Protein AF-0000000087339599 (afdb_homodimer)

Structure (mmCIF, N/CA/C/O backbone):
data_AF-0000000087339599-model_v1
#
loop_
_entity.id
_entity.type
_entity.pdbx_description
1 polymer 'Pectinesterase inhibitor domain-containing protein'
#
loop_
_atom_site.group_PDB
_atom_site.id
_atom_site.type_symbol
_atom_site.label_atom_id
_atom_site.label_alt_id
_atom_site.label_comp_id
_atom_site.label_asym_id
_atom_site.label_entity_id
_atom_site.label_seq_id
_atom_site.pdbx_PDB_ins_code
_atom_site.Cartn_x
_atom_site.Cartn_y
_atom_site.Cartn_z
_atom_site.occupancy
_atom_site.B_iso_or_equiv
_atom_site.auth_seq_id
_atom_site.auth_comp_id
_atom_site.auth_asym_id
_atom_site.auth_atom_id
_atom_site.pdbx_PDB_model_num
ATOM 1 N N . MET A 1 1 ? 5.281 32.688 -39.656 1 22.48 1 MET A N 1
ATOM 2 C CA . MET A 1 1 ? 5.395 31.234 -39.781 1 22.48 1 MET A CA 1
ATOM 3 C C . MET A 1 1 ? 4.977 30.547 -38.5 1 22.48 1 MET A C 1
ATOM 5 O O . MET A 1 1 ? 5.609 30.734 -37.438 1 22.48 1 MET A O 1
ATOM 9 N N . ALA A 1 2 ? 3.613 30.359 -38.281 1 30.19 2 ALA A N 1
ATOM 10 C CA . ALA A 1 2 ? 2.684 30.188 -37.156 1 30.19 2 ALA A CA 1
ATOM 11 C C . ALA A 1 2 ? 2.793 28.781 -36.562 1 30.19 2 ALA A C 1
ATOM 13 O O . ALA A 1 2 ? 2.473 27.797 -37.25 1 30.19 2 ALA A O 1
ATOM 14 N N . GLY A 1 3 ? 3.918 28.516 -35.969 1 28.67 3 GLY A N 1
ATOM 15 C CA . GLY A 1 3 ? 4.289 27.172 -35.562 1 28.67 3 GLY A CA 1
ATOM 16 C C . GLY A 1 3 ? 3.281 26.531 -34.625 1 28.67 3 GLY A C 1
ATOM 17 O O . GLY A 1 3 ? 2.822 27.156 -33.688 1 28.67 3 GLY A O 1
ATOM 18 N N . THR A 1 4 ? 2.512 25.516 -35.125 1 30.69 4 THR A N 1
ATOM 19 C CA . THR A 1 4 ? 1.409 24.703 -34.625 1 30.69 4 THR A CA 1
ATOM 20 C C . THR A 1 4 ? 1.839 23.891 -33.375 1 30.69 4 THR A C 1
ATOM 22 O O . THR A 1 4 ? 2.785 23.109 -33.469 1 30.69 4 THR A O 1
ATOM 25 N N . ALA A 1 5 ? 1.984 24.594 -32.281 1 33.81 5 ALA A N 1
ATOM 26 C CA . ALA A 1 5 ? 2.359 23.969 -31 1 33.81 5 ALA A CA 1
ATOM 27 C C . ALA A 1 5 ? 1.468 22.766 -30.703 1 33.81 5 ALA A C 1
ATOM 29 O O . ALA A 1 5 ? 0.246 22.906 -30.609 1 33.81 5 ALA A O 1
ATOM 30 N N . THR A 1 6 ? 1.828 21.547 -31.266 1 32.09 6 THR A N 1
ATOM 31 C CA . THR A 1 6 ? 1.136 20.266 -31.094 1 32.09 6 THR A CA 1
ATOM 32 C C . THR A 1 6 ? 1.049 19.875 -29.625 1 32.09 6 THR A C 1
ATOM 34 O O . THR A 1 6 ? 2.066 19.812 -28.938 1 32.09 6 THR A O 1
ATOM 37 N N . THR A 1 7 ? 0.098 20.406 -28.938 1 29.91 7 THR A N 1
ATOM 38 C CA . THR A 1 7 ? -0.233 20.109 -27.547 1 29.91 7 THR A CA 1
ATOM 39 C C . THR A 1 7 ? -0.398 18.594 -27.344 1 29.91 7 THR A C 1
ATOM 41 O O . THR A 1 7 ? -1.228 17.969 -28 1 29.91 7 THR A O 1
ATOM 44 N N . SER A 1 8 ? 0.741 17.891 -27.141 1 27.89 8 SER A N 1
ATOM 45 C CA . SER A 1 8 ? 0.732 16.453 -26.938 1 27.89 8 SER A CA 1
ATOM 46 C C . SER A 1 8 ? -0.067 16.078 -25.688 1 27.89 8 SER A C 1
ATOM 48 O O . SER A 1 8 ? 0.221 16.562 -24.594 1 27.89 8 SER A O 1
ATOM 50 N N . THR A 1 9 ? -1.353 15.844 -25.844 1 27.91 9 THR A N 1
ATOM 51 C CA . THR A 1 9 ? -2.334 15.398 -24.859 1 27.91 9 THR A CA 1
ATOM 52 C C . THR A 1 9 ? -1.922 14.062 -24.25 1 27.91 9 THR A C 1
ATOM 54 O O . THR A 1 9 ? -1.786 13.062 -24.969 1 27.91 9 THR A O 1
ATOM 57 N N . ALA A 1 10 ? -1.052 14.117 -23.266 1 25.19 10 ALA A N 1
ATOM 58 C CA . ALA A 1 10 ? -0.679 12.883 -22.578 1 25.19 10 ALA A CA 1
ATOM 59 C C . ALA A 1 10 ? -1.903 12.195 -21.984 1 25.19 10 ALA A C 1
ATOM 61 O O . ALA A 1 10 ? -2.615 12.789 -21.156 1 25.19 10 ALA A O 1
ATOM 62 N N . THR A 1 11 ? -2.617 11.297 -22.703 1 25.55 11 THR A N 1
ATOM 63 C CA . THR A 1 11 ? -3.727 10.438 -22.312 1 25.55 11 THR A CA 1
ATOM 64 C C . THR A 1 11 ? -3.301 9.477 -21.203 1 25.55 11 THR A C 1
ATOM 66 O O . THR A 1 11 ? -2.369 8.688 -21.375 1 25.55 11 THR A O 1
ATOM 69 N N . VAL A 1 12 ? -3.365 9.859 -19.969 1 25.73 12 VAL A N 1
ATOM 70 C CA . VAL A 1 12 ? -3.197 8.922 -18.859 1 25.73 12 VAL A CA 1
ATOM 71 C C . VAL A 1 12 ? -4.18 7.766 -19.016 1 25.73 12 VAL A C 1
ATOM 73 O O . VAL A 1 12 ? -5.395 7.973 -19.047 1 25.73 12 VAL A O 1
ATOM 76 N N . LEU A 1 13 ? -3.801 6.652 -19.547 1 25.2 13 LEU A N 1
ATOM 77 C CA . LEU A 1 13 ? -4.543 5.398 -19.625 1 25.2 13 LEU A CA 1
ATOM 78 C C . LEU A 1 13 ? -4.793 4.816 -18.25 1 25.2 13 LEU A C 1
ATOM 80 O O . LEU A 1 13 ? -3.855 4.391 -17.562 1 25.2 13 LEU A O 1
ATOM 84 N N . VAL A 1 14 ? -5.668 5.453 -17.484 1 25.73 14 VAL A N 1
ATOM 85 C CA . VAL A 1 14 ? -6.191 4.707 -16.344 1 25.73 14 VAL A CA 1
ATOM 86 C C . VAL A 1 14 ? -6.648 3.324 -16.812 1 25.73 14 VAL A C 1
ATOM 88 O O . VAL A 1 14 ? -7.574 3.207 -17.609 1 25.73 14 VAL A O 1
ATOM 91 N N . ILE A 1 15 ? -5.797 2.428 -16.75 1 26.73 15 ILE A N 1
ATOM 92 C CA . ILE A 1 15 ? -6.203 1.051 -17 1 26.73 15 ILE A CA 1
ATOM 93 C C . ILE A 1 15 ? -7.262 0.63 -15.977 1 26.73 15 ILE A C 1
ATOM 95 O O . ILE A 1 15 ? -6.973 0.529 -14.781 1 26.73 15 ILE A O 1
ATOM 99 N N . LEU A 1 16 ? -8.461 1.179 -16.078 1 27.08 16 LEU A N 1
ATOM 100 C CA . LEU A 1 16 ? -9.617 0.575 -15.438 1 27.08 16 LEU A CA 1
ATOM 101 C C . LEU A 1 16 ? -9.586 -0.944 -15.57 1 27.08 16 LEU A C 1
ATOM 103 O O . LEU A 1 16 ? -9.703 -1.474 -16.672 1 27.08 16 LEU A O 1
ATOM 107 N N . VAL A 1 17 ? -8.953 -1.478 -14.625 1 27.83 17 VAL A N 1
ATOM 108 C CA . VAL A 1 17 ? -9.172 -2.92 -14.562 1 27.83 17 VAL A CA 1
ATOM 109 C C . VAL A 1 17 ? -10.664 -3.211 -14.461 1 27.83 17 VAL A C 1
ATOM 111 O O . VAL A 1 17 ? -11.328 -2.793 -13.508 1 27.83 17 VAL A O 1
ATOM 114 N N . ILE A 1 18 ? -11.344 -3.139 -15.57 1 27.86 18 ILE A N 1
ATOM 115 C CA . ILE A 1 18 ? -12.695 -3.67 -15.703 1 27.86 18 ILE A CA 1
ATOM 116 C C . ILE A 1 18 ? -12.812 -4.988 -14.945 1 27.86 18 ILE A C 1
ATOM 118 O O . ILE A 1 18 ? -12.164 -5.973 -15.289 1 27.86 18 ILE A O 1
ATOM 122 N N . LEU A 1 19 ? -13.07 -4.875 -13.641 1 29.05 19 LEU A N 1
ATOM 123 C CA . LEU A 1 19 ? -13.617 -6.055 -12.977 1 29.05 19 LEU A CA 1
ATOM 124 C C . LEU A 1 19 ? -14.812 -6.605 -13.758 1 29.05 19 LEU A C 1
ATOM 126 O O . LEU A 1 19 ? -15.875 -5.977 -13.797 1 29.05 19 LEU A O 1
ATOM 130 N N . SER A 1 20 ? -14.633 -7.117 -14.93 1 29.98 20 SER A N 1
ATOM 131 C CA . SER A 1 20 ? -15.688 -7.852 -15.609 1 29.98 20 SER A CA 1
ATOM 132 C C . SER A 1 20 ? -16.453 -8.75 -14.648 1 29.98 20 SER A C 1
ATOM 134 O O . SER A 1 20 ? -15.875 -9.641 -14.031 1 29.98 20 SER A O 1
ATOM 136 N N . CYS A 1 21 ? -17.453 -8.281 -14.047 1 31.19 21 CYS A N 1
ATOM 137 C CA . CYS A 1 21 ? -18.531 -9.047 -13.422 1 31.19 21 CYS A CA 1
ATOM 138 C C . CYS A 1 21 ? -18.844 -10.305 -14.227 1 31.19 21 CYS A C 1
ATOM 140 O O . CYS A 1 21 ? -18.609 -10.344 -15.438 1 31.19 21 CYS A O 1
ATOM 142 N N . GLY A 1 22 ? -19.359 -11.344 -13.5 1 31.95 22 GLY A N 1
ATOM 143 C CA . GLY A 1 22 ? -19.75 -12.711 -13.836 1 31.95 22 GLY A CA 1
ATOM 144 C C . GLY A 1 22 ? -20.641 -12.789 -15.055 1 31.95 22 GLY A C 1
ATOM 145 O O . GLY A 1 22 ? -21.828 -12.469 -14.984 1 31.95 22 GLY A O 1
ATOM 146 N N . LEU A 1 23 ? -20.297 -12.273 -16.219 1 34 23 LEU A N 1
ATOM 147 C CA . LEU A 1 23 ? -21.141 -12.867 -17.266 1 34 23 LEU A CA 1
ATOM 148 C C . LEU A 1 23 ? -21.328 -14.359 -17.016 1 34 23 LEU A C 1
ATOM 150 O O . LEU A 1 23 ? -20.438 -15.031 -16.5 1 34 23 LEU A O 1
ATOM 154 N N . PRO A 1 24 ? -22.625 -14.867 -17.141 1 35.22 24 PRO A N 1
ATOM 155 C CA . PRO A 1 24 ? -22.75 -16.328 -17.109 1 35.22 24 PRO A CA 1
ATOM 156 C C . PRO A 1 24 ? -21.656 -17.031 -17.891 1 35.22 24 PRO A C 1
ATOM 158 O O . PRO A 1 24 ? -21.484 -16.781 -19.094 1 35.22 24 PRO A O 1
ATOM 161 N N . ALA A 1 25 ? -20.469 -17.203 -17.469 1 37.81 25 ALA A N 1
ATOM 162 C CA . ALA A 1 25 ? -19.484 -18.062 -18.109 1 37.81 25 ALA A CA 1
ATOM 163 C C . ALA A 1 25 ? -20.156 -19.188 -18.891 1 37.81 25 ALA A C 1
ATOM 165 O O . ALA A 1 25 ? -21 -19.906 -18.359 1 37.81 25 ALA A O 1
ATOM 166 N N . GLY A 1 26 ? -20.359 -19.062 -20.094 1 36.06 26 GLY A N 1
ATOM 167 C CA . GLY A 1 26 ? -20.703 -20.203 -20.938 1 36.06 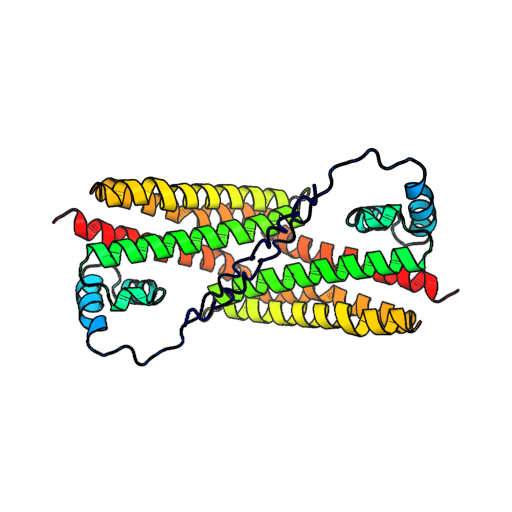26 GLY A CA 1
ATOM 168 C C . GLY A 1 26 ? -20.125 -21.5 -20.438 1 36.06 26 GLY A C 1
ATOM 169 O O . GLY A 1 26 ? -19 -21.531 -19.938 1 36.06 26 GLY A O 1
ATOM 170 N N . HIS A 1 27 ? -20.859 -22.578 -20.094 1 42.78 27 HIS A N 1
ATOM 171 C CA . HIS A 1 27 ? -20.703 -23.984 -19.766 1 42.78 27 HIS A CA 1
ATOM 172 C C . HIS A 1 27 ? -19.484 -24.578 -20.469 1 42.78 27 HIS A C 1
ATOM 174 O O . HIS A 1 27 ? -18.922 -25.578 -20.016 1 42.78 27 HIS A O 1
ATOM 180 N N . ALA A 1 28 ? -19.219 -24.078 -21.75 1 40.56 28 ALA A N 1
ATOM 181 C CA . ALA A 1 28 ? -18.312 -24.844 -22.594 1 40.56 28 ALA A CA 1
ATOM 182 C C . ALA A 1 28 ? -16.875 -24.719 -22.125 1 40.56 28 ALA A C 1
ATOM 184 O O . ALA A 1 28 ? -16.125 -25.688 -22.125 1 40.56 28 ALA A O 1
ATOM 185 N N . ASN A 1 29 ? -16.312 -23.328 -21.812 1 49.56 29 ASN A N 1
ATOM 186 C CA . ASN A 1 29 ? -14.93 -22.875 -21.781 1 49.56 29 ASN A CA 1
ATOM 187 C C . ASN A 1 29 ? -14.273 -23.219 -20.438 1 49.56 29 ASN A C 1
ATOM 189 O O . ASN A 1 29 ? -13.062 -23.062 -20.281 1 49.56 29 ASN A O 1
ATOM 193 N N . ALA A 1 30 ? -15.156 -23.547 -19.438 1 59.66 30 ALA A N 1
ATOM 194 C CA . ALA A 1 30 ? -14.883 -24.328 -18.25 1 59.66 30 ALA A CA 1
ATOM 195 C C . ALA A 1 30 ? -14.406 -25.734 -18.609 1 59.66 30 ALA A C 1
ATOM 197 O O . ALA A 1 30 ? -13.688 -26.375 -17.844 1 59.66 30 ALA A O 1
ATOM 198 N N . VAL A 1 31 ? -14.555 -26.047 -19.922 1 68.31 31 VAL A N 1
ATOM 199 C CA . VAL A 1 31 ? -14.375 -27.453 -20.312 1 68.31 31 VAL A CA 1
ATOM 200 C C . VAL A 1 31 ? -12.883 -27.781 -20.391 1 68.31 31 VAL A C 1
ATOM 202 O O . VAL A 1 31 ? -12.453 -28.859 -19.969 1 68.31 31 VAL A O 1
ATOM 205 N N . PHE A 1 32 ? -12.07 -26.719 -20.781 1 88.25 32 PHE A N 1
ATOM 206 C CA . PHE A 1 32 ? -10.664 -27.078 -20.922 1 88.25 32 PHE A CA 1
ATOM 207 C C . PHE A 1 32 ? -9.898 -26.797 -19.625 1 88.25 32 PHE A C 1
ATOM 209 O O . PHE A 1 32 ? -8.914 -27.484 -19.328 1 88.25 32 PHE A O 1
ATOM 216 N N . ILE A 1 33 ? -10.391 -25.938 -18.891 1 92.94 33 ILE A N 1
ATOM 217 C CA . ILE A 1 33 ? -9.734 -25.547 -17.641 1 92.94 33 ILE A CA 1
ATOM 218 C C . ILE A 1 33 ? -9.797 -26.688 -16.641 1 92.94 33 ILE A C 1
ATOM 220 O O . ILE A 1 33 ? -8.773 -27.062 -16.047 1 92.94 33 ILE A O 1
ATOM 224 N N . SER A 1 34 ? -10.914 -27.312 -16.531 1 91.88 34 SER A N 1
ATOM 225 C CA . SER A 1 34 ? -11.125 -28.297 -15.484 1 91.88 34 SER A CA 1
ATOM 226 C C . SER A 1 34 ? -10.227 -29.516 -15.688 1 91.88 34 SER A C 1
ATOM 228 O O . SER A 1 34 ? -9.5 -29.922 -14.781 1 91.88 34 SER A O 1
ATOM 230 N N . PRO A 1 35 ? -10.156 -30.109 -16.906 1 93.62 35 PRO A N 1
ATOM 231 C CA . PRO A 1 35 ? -9.273 -31.266 -17.094 1 93.62 35 PRO A CA 1
ATOM 232 C C . PRO A 1 35 ? -7.797 -30.906 -16.953 1 93.62 35 PRO A C 1
ATOM 234 O O . PRO A 1 35 ? -7.008 -31.719 -16.453 1 93.62 35 PRO A O 1
ATOM 237 N N . THR A 1 36 ? -7.43 -29.734 -17.406 1 94.88 36 THR A N 1
ATOM 238 C CA . THR A 1 36 ? -6.043 -29.312 -17.281 1 94.88 36 THR A CA 1
ATOM 239 C C . THR A 1 36 ? -5.672 -29.141 -15.805 1 94.88 36 THR A C 1
ATOM 241 O O . THR A 1 36 ? -4.613 -29.594 -15.367 1 94.88 36 THR A O 1
ATOM 244 N N . CYS A 1 37 ? -6.578 -28.516 -15.062 1 96.12 37 CYS A N 1
ATOM 245 C CA . CYS A 1 37 ? -6.305 -28.219 -13.664 1 96.12 37 CYS A CA 1
ATOM 246 C C . CYS A 1 37 ? -6.27 -29.484 -12.828 1 96.12 37 CYS A C 1
ATOM 248 O O . CYS A 1 37 ? -5.578 -29.562 -11.812 1 96.12 37 CYS A O 1
ATOM 250 N N . LYS A 1 38 ? -6.914 -30.516 -13.18 1 95.25 38 LYS A N 1
ATOM 251 C CA . LYS A 1 38 ? -6.898 -31.797 -12.469 1 95.25 38 LYS A CA 1
ATOM 252 C C . LYS A 1 38 ? -5.5 -32.406 -12.461 1 95.25 38 LYS A C 1
ATOM 254 O O . LYS A 1 38 ? -5.188 -33.25 -11.617 1 95.25 38 LYS A O 1
ATOM 259 N N . LYS A 1 39 ? -4.645 -31.953 -13.398 1 94.25 39 LYS A N 1
ATOM 260 C CA . LYS A 1 39 ? -3.285 -32.469 -13.508 1 94.25 39 LYS A CA 1
ATOM 261 C C . LYS A 1 39 ? -2.324 -31.719 -12.609 1 94.25 39 LYS A C 1
ATOM 263 O O . LYS A 1 39 ? -1.14 -32.062 -12.523 1 94.25 39 LYS A O 1
ATOM 268 N N . THR A 1 40 ? -2.781 -30.734 -11.984 1 93.62 40 THR A N 1
ATOM 269 C CA . THR A 1 40 ? -1.951 -29.969 -11.062 1 93.62 40 THR A CA 1
ATOM 270 C C . THR A 1 40 ? -2.115 -30.469 -9.633 1 93.62 40 THR A C 1
ATOM 272 O O . THR A 1 40 ? -2.98 -31.312 -9.359 1 93.62 40 THR A O 1
ATOM 275 N N . LYS A 1 41 ? -1.31 -29.984 -8.633 1 87.69 41 LYS A N 1
ATOM 276 C CA . LYS A 1 41 ? -1.333 -30.438 -7.242 1 87.69 41 LYS A CA 1
ATOM 277 C C . LYS A 1 41 ? -2.629 -30.016 -6.551 1 87.69 41 LYS A C 1
ATOM 279 O O . LYS A 1 41 ? -3.111 -30.703 -5.656 1 87.69 41 LYS A O 1
ATOM 284 N N . ASN A 1 42 ? -3.146 -28.922 -6.891 1 89.75 42 ASN A N 1
ATOM 285 C CA . ASN A 1 42 ? -4.367 -28.359 -6.32 1 89.75 42 ASN A CA 1
ATOM 286 C C . ASN A 1 42 ? -5.289 -27.797 -7.398 1 89.75 42 ASN A C 1
ATOM 288 O O . ASN A 1 42 ? -5.203 -26.625 -7.742 1 89.75 42 ASN A O 1
ATOM 292 N N . ALA A 1 43 ? -6.23 -28.672 -7.801 1 93.69 43 ALA A N 1
ATOM 293 C CA . ALA A 1 43 ? -7.109 -28.344 -8.914 1 93.69 43 ALA A CA 1
ATOM 294 C C . ALA A 1 43 ? -7.98 -27.125 -8.578 1 93.69 43 ALA A C 1
ATOM 296 O O . ALA A 1 43 ? -8.242 -26.281 -9.438 1 93.69 43 ALA A O 1
ATOM 297 N N . ALA A 1 44 ? -8.398 -27.078 -7.395 1 90 44 ALA A N 1
ATOM 298 C CA . ALA A 1 44 ? -9.266 -25.984 -6.988 1 90 44 ALA A CA 1
ATOM 299 C C . ALA A 1 44 ? -8.523 -24.656 -7.043 1 90 44 ALA A C 1
ATOM 301 O O . ALA A 1 44 ? -9.062 -23.656 -7.523 1 90 44 ALA A O 1
ATOM 302 N N . LEU A 1 45 ? -7.281 -24.656 -6.531 1 90.12 45 LEU A N 1
ATOM 303 C CA . LEU A 1 45 ? -6.469 -23.453 -6.566 1 90.12 45 LEU A CA 1
ATOM 304 C C . LEU A 1 45 ? -6.16 -23.047 -8 1 90.12 45 LEU A C 1
ATOM 306 O O . LEU A 1 45 ? -6.18 -21.859 -8.336 1 90.12 45 LEU A O 1
ATOM 310 N N . CYS A 1 46 ? -5.848 -24.062 -8.82 1 95.56 46 CYS A N 1
ATOM 311 C CA . CYS A 1 46 ? -5.59 -23.812 -10.234 1 95.56 46 CYS A CA 1
ATOM 312 C C . CYS A 1 46 ? -6.766 -23.094 -10.891 1 95.56 46 CYS A C 1
ATOM 314 O O . CYS A 1 46 ? -6.582 -22.078 -11.555 1 95.56 46 CYS A O 1
ATOM 316 N N . LYS A 1 47 ? -7.961 -23.562 -10.641 1 93.12 47 LYS A N 1
ATOM 317 C CA . LYS A 1 47 ? -9.164 -22.953 -11.203 1 93.12 47 LYS A CA 1
ATOM 318 C C . LYS A 1 47 ? -9.359 -21.531 -10.688 1 93.12 47 LYS A C 1
ATOM 320 O O . LYS A 1 47 ? -9.727 -20.641 -11.445 1 93.12 47 LYS A O 1
ATOM 325 N N . GLN A 1 48 ? -9.125 -21.375 -9.445 1 87.81 48 GLN A N 1
ATOM 326 C CA . GLN A 1 48 ? -9.312 -20.078 -8.812 1 87.81 48 GLN A CA 1
ATOM 327 C C . GLN A 1 48 ? -8.359 -19.031 -9.414 1 87.81 48 GLN A C 1
ATOM 329 O O . GLN A 1 48 ? -8.766 -17.906 -9.688 1 87.81 48 GLN A O 1
ATOM 334 N N . VAL A 1 49 ? -7.145 -19.375 -9.57 1 90.44 49 VAL A N 1
ATOM 335 C CA . VAL A 1 49 ? -6.145 -18.453 -10.109 1 90.44 49 VAL A CA 1
ATOM 336 C C . VAL A 1 49 ? -6.492 -18.109 -11.555 1 90.44 49 VAL A C 1
ATOM 338 O O . VAL A 1 49 ? -6.457 -16.938 -11.945 1 90.44 49 VAL A O 1
ATOM 341 N N . LEU A 1 50 ? -6.859 -19.062 -12.367 1 92.81 50 LEU A N 1
ATOM 342 C CA . LEU A 1 50 ? -7.145 -18.828 -13.781 1 92.81 50 LEU A CA 1
ATOM 343 C C . LEU A 1 50 ? -8.398 -17.969 -13.953 1 92.81 50 LEU A C 1
ATOM 345 O O . LEU A 1 50 ? -8.516 -17.219 -14.922 1 92.81 50 LEU A O 1
ATOM 349 N N . ARG A 1 51 ? -9.25 -18 -13 1 86.88 51 ARG A N 1
ATOM 350 C CA . ARG A 1 51 ? -10.477 -17.219 -13.062 1 86.88 51 ARG A CA 1
ATOM 351 C C . ARG A 1 51 ? -10.18 -15.727 -12.938 1 86.88 51 ARG A C 1
ATOM 353 O O . ARG A 1 51 ? -11.016 -14.891 -13.273 1 86.88 51 ARG A O 1
ATOM 360 N N . LEU A 1 52 ? -9.016 -15.484 -12.445 1 82.62 52 LEU A N 1
ATOM 361 C CA . LEU A 1 52 ? -8.633 -14.086 -12.297 1 82.62 52 LEU A CA 1
ATOM 362 C C . LEU A 1 52 ? -8.469 -13.422 -13.656 1 82.62 52 LEU A C 1
ATOM 364 O O . LEU A 1 52 ? -8.422 -12.195 -13.75 1 82.62 52 LEU A O 1
ATOM 368 N N . ASP A 1 53 ? -8.32 -14.141 -14.688 1 86.25 53 ASP A N 1
ATOM 369 C CA . ASP A 1 53 ? -8.211 -13.641 -16.062 1 86.25 53 ASP A CA 1
ATOM 370 C C . ASP A 1 53 ? -9.336 -14.195 -16.938 1 86.25 53 ASP A C 1
ATOM 372 O O . ASP A 1 53 ? -9.383 -15.398 -17.203 1 86.25 53 ASP A O 1
ATOM 376 N N . GLN A 1 54 ? -10.133 -13.352 -17.516 1 83.75 54 GLN A N 1
ATOM 377 C CA . GLN A 1 54 ? -11.289 -13.758 -18.297 1 83.75 54 GLN A CA 1
ATOM 378 C C . GLN A 1 54 ? -10.859 -14.43 -19.594 1 83.75 54 GLN A C 1
ATOM 380 O O . GLN A 1 54 ? -11.625 -15.203 -20.188 1 83.75 54 GLN A O 1
ATOM 385 N N . GLY A 1 55 ? -9.648 -14.18 -20 1 86.94 55 GLY A N 1
ATOM 386 C CA . GLY A 1 55 ? -9.141 -14.836 -21.188 1 86.94 55 GLY A CA 1
ATOM 387 C C . GLY A 1 55 ? -8.992 -16.328 -21.031 1 86.94 55 GLY A C 1
ATOM 388 O O . GLY A 1 55 ? -8.875 -17.062 -22.016 1 86.94 55 GLY A O 1
ATOM 389 N N . SER A 1 56 ? -9.023 -16.734 -19.766 1 90.81 56 SER A N 1
ATOM 390 C CA . SER A 1 56 ? -8.797 -18.156 -19.5 1 90.81 56 SER A CA 1
ATOM 391 C C . SER A 1 56 ? -9.906 -19.016 -20.094 1 90.81 56 SER A C 1
ATOM 393 O O . SER A 1 56 ? -9.672 -20.156 -20.484 1 90.81 56 SER A O 1
ATOM 395 N N . VAL A 1 57 ? -11.094 -18.438 -20.219 1 88.62 57 VAL A N 1
ATOM 396 C CA . VAL A 1 57 ? -12.234 -19.203 -20.719 1 88.62 57 VAL A CA 1
ATOM 397 C C . VAL A 1 57 ? -12.086 -19.453 -22.219 1 88.62 57 VAL A C 1
ATOM 399 O O . VAL A 1 57 ? -12.68 -20.391 -22.75 1 88.62 57 VAL A O 1
ATOM 402 N N . LYS A 1 58 ? -11.289 -18.672 -22.844 1 89.69 58 LYS A N 1
ATOM 403 C CA . LYS A 1 58 ? -11.094 -18.812 -24.281 1 89.69 58 LYS A CA 1
ATOM 404 C C . LYS A 1 58 ? -9.875 -19.672 -24.594 1 89.69 58 LYS A C 1
ATOM 406 O O . LYS A 1 58 ? -9.602 -19.984 -25.75 1 89.69 58 LYS A O 1
ATOM 411 N N . ALA A 1 59 ? -9.148 -20.016 -23.562 1 92.62 59 ALA A N 1
ATOM 412 C CA . ALA A 1 59 ? -7.949 -20.828 -23.766 1 92.62 59 ALA A CA 1
ATOM 413 C C . ALA A 1 59 ? -8.312 -22.203 -24.297 1 92.62 59 ALA A C 1
ATOM 415 O O . ALA A 1 59 ? -9.312 -22.797 -23.875 1 92.62 59 ALA A O 1
ATOM 416 N N . SER A 1 60 ? -7.445 -22.719 -25.234 1 92.44 60 SER A N 1
ATOM 417 C CA . SER A 1 60 ? -7.75 -24 -25.844 1 92.44 60 SER A CA 1
ATOM 418 C C . SER A 1 60 ? -6.582 -24.969 -25.703 1 92.44 60 SER A C 1
ATOM 420 O O . SER A 1 60 ? -6.691 -26.141 -26.062 1 92.44 60 SER A O 1
ATOM 422 N N . THR A 1 61 ? -5.449 -24.547 -25.219 1 94.38 61 THR A N 1
ATOM 423 C CA . THR A 1 61 ? -4.285 -25.406 -25 1 94.38 61 THR A CA 1
ATOM 424 C C . THR A 1 61 ? -3.711 -25.203 -23.594 1 94.38 61 THR A C 1
ATOM 426 O O . THR A 1 61 ? -4.004 -24.203 -22.938 1 94.38 61 THR A O 1
ATOM 429 N N . VAL A 1 62 ? -2.883 -26.203 -23.188 1 95.12 62 VAL A N 1
ATOM 430 C CA . VAL A 1 62 ? -2.15 -26.062 -21.938 1 95.12 62 VAL A CA 1
ATOM 431 C C . VAL A 1 62 ? -1.208 -24.859 -22.031 1 95.12 62 VAL A C 1
ATOM 433 O O . VAL A 1 62 ? -1.021 -24.141 -21.047 1 95.12 62 VAL A O 1
ATOM 436 N N . HIS A 1 63 ? -0.666 -24.625 -23.234 1 96.25 63 HIS A N 1
ATOM 437 C CA . HIS A 1 63 ? 0.234 -23.5 -23.453 1 96.25 63 HIS A CA 1
ATOM 438 C C . HIS A 1 63 ? -0.478 -22.172 -23.203 1 96.25 63 HIS A C 1
ATOM 440 O O . HIS A 1 63 ? 0.071 -21.266 -22.562 1 96.25 63 HIS A O 1
ATOM 446 N N . ASP A 1 64 ? -1.671 -22.047 -23.656 1 95.69 64 ASP A N 1
ATOM 447 C CA . ASP A 1 64 ? -2.465 -20.844 -23.453 1 95.69 64 ASP A CA 1
ATOM 448 C C . ASP A 1 64 ? -2.711 -20.594 -21.969 1 95.69 64 ASP A C 1
ATOM 450 O O . ASP A 1 64 ? -2.543 -19.484 -21.484 1 95.69 64 ASP A O 1
ATOM 454 N N . LEU A 1 65 ? -3.074 -21.625 -21.281 1 96.56 65 LEU A N 1
ATOM 455 C CA . LEU A 1 65 ? -3.385 -21.516 -19.859 1 96.56 65 LEU A CA 1
ATOM 456 C C . LEU A 1 65 ? -2.131 -21.172 -19.062 1 96.56 65 LEU A C 1
ATOM 458 O O . LEU A 1 65 ? -2.184 -20.359 -18.141 1 96.56 65 LEU A O 1
ATOM 462 N N . ALA A 1 66 ? -1.029 -21.859 -19.438 1 97.31 66 ALA A N 1
ATOM 463 C CA . ALA A 1 66 ? 0.238 -21.547 -18.781 1 97.31 66 ALA A CA 1
ATOM 464 C C . ALA A 1 66 ? 0.64 -20.094 -19 1 97.31 66 ALA A C 1
ATOM 466 O O . ALA A 1 66 ? 1.119 -19.438 -18.078 1 97.31 66 ALA A O 1
ATOM 467 N N . SER A 1 67 ? 0.416 -19.594 -20.203 1 97.19 67 SER A N 1
ATOM 468 C CA . SER A 1 67 ? 0.72 -18.203 -20.531 1 97.19 67 SER A CA 1
ATOM 469 C C . SER A 1 67 ? -0.138 -17.25 -19.703 1 97.19 67 SER A C 1
ATOM 471 O O . SER A 1 67 ? 0.359 -16.234 -19.203 1 97.19 67 SER A O 1
ATOM 473 N N . ILE A 1 68 ? -1.385 -17.547 -19.594 1 95.44 68 ILE A N 1
ATOM 474 C CA . ILE A 1 68 ? -2.314 -16.734 -18.828 1 95.44 68 ILE A CA 1
ATOM 475 C C . ILE A 1 68 ? -1.896 -16.719 -17.359 1 95.44 68 ILE A C 1
ATOM 477 O O . ILE A 1 68 ? -1.846 -15.672 -16.719 1 95.44 68 ILE A O 1
ATOM 481 N N . ALA A 1 69 ? -1.57 -17.938 -16.797 1 96.19 69 ALA A N 1
ATOM 482 C CA . ALA A 1 69 ? -1.149 -18.031 -15.406 1 96.19 69 ALA A CA 1
ATOM 483 C C . ALA A 1 69 ? 0.123 -17.219 -15.156 1 96.19 69 ALA A C 1
ATOM 485 O O . ALA A 1 69 ? 0.241 -16.531 -14.141 1 96.19 69 ALA A O 1
ATOM 486 N N . LEU A 1 70 ? 1.098 -17.312 -16.078 1 97.19 70 LEU A N 1
ATOM 487 C CA . LEU A 1 70 ? 2.314 -16.5 -15.977 1 97.19 70 LEU A CA 1
ATOM 488 C C . LEU A 1 70 ? 1.986 -15.016 -16 1 97.19 70 LEU A C 1
ATOM 490 O O . LEU A 1 70 ? 2.572 -14.242 -15.242 1 97.19 70 LEU A O 1
ATOM 494 N N . GLY A 1 71 ? 1.066 -14.656 -16.859 1 95.62 71 GLY A N 1
ATOM 495 C CA . GLY A 1 71 ? 0.605 -13.281 -16.922 1 95.62 71 GLY A CA 1
ATOM 496 C C . GLY A 1 71 ? -0.034 -12.812 -15.617 1 95.62 71 GLY A C 1
ATOM 497 O O . GLY A 1 71 ? 0.204 -11.695 -15.172 1 95.62 71 GLY A O 1
ATOM 498 N N . ILE A 1 72 ? -0.829 -13.633 -15.008 1 91.75 72 ILE A N 1
ATOM 499 C CA . ILE A 1 72 ? -1.486 -13.328 -13.742 1 91.75 72 ILE A CA 1
ATOM 500 C C . ILE A 1 72 ? -0.437 -13.109 -12.656 1 91.75 72 ILE A C 1
ATOM 502 O O . ILE A 1 72 ? -0.5 -12.125 -11.906 1 91.75 72 ILE A O 1
ATOM 506 N N . ALA A 1 73 ? 0.564 -14.016 -12.523 1 94.06 73 ALA A N 1
ATOM 507 C CA . ALA A 1 73 ? 1.646 -13.875 -11.555 1 94.06 73 ALA A CA 1
ATOM 508 C C . ALA A 1 73 ? 2.424 -12.578 -11.789 1 94.06 73 ALA A C 1
ATOM 510 O O . ALA A 1 73 ? 2.734 -11.852 -10.844 1 94.06 73 ALA A O 1
ATOM 511 N N . THR A 1 74 ? 2.678 -12.266 -13.055 1 95.38 74 THR A N 1
ATOM 512 C CA . THR A 1 74 ? 3.42 -11.07 -13.43 1 95.38 74 THR A CA 1
ATOM 513 C C . THR A 1 74 ? 2.641 -9.812 -13.047 1 95.38 74 THR A C 1
ATOM 515 O O . THR A 1 74 ? 3.203 -8.875 -12.477 1 95.38 74 THR A O 1
ATOM 518 N N . SER A 1 75 ? 1.363 -9.789 -13.375 1 90.06 75 SER A N 1
ATOM 519 C CA . SER A 1 75 ? 0.524 -8.633 -13.086 1 90.06 75 SER A CA 1
ATOM 520 C C . SER A 1 75 ? 0.433 -8.375 -11.586 1 90.06 75 SER A C 1
ATOM 522 O O . SER A 1 75 ? 0.464 -7.227 -11.141 1 90.06 75 SER A O 1
ATOM 524 N N . PHE A 1 76 ? 0.271 -9.422 -10.859 1 89.69 76 PHE A N 1
ATOM 525 C CA . PHE A 1 76 ? 0.204 -9.273 -9.406 1 89.69 76 PHE A CA 1
ATOM 526 C C . PHE A 1 76 ? 1.504 -8.695 -8.859 1 89.69 76 PHE A C 1
ATOM 528 O O . PHE A 1 76 ? 1.483 -7.785 -8.031 1 89.69 76 PHE A O 1
ATOM 535 N N . THR A 1 77 ? 2.592 -9.289 -9.273 1 91.94 77 THR A N 1
ATOM 536 C CA . THR A 1 77 ? 3.904 -8.844 -8.812 1 91.94 77 THR A CA 1
ATOM 537 C C . THR A 1 77 ? 4.137 -7.379 -9.172 1 91.94 77 THR A C 1
ATOM 539 O O . THR A 1 77 ? 4.68 -6.621 -8.367 1 91.94 77 THR A O 1
ATOM 542 N N . THR A 1 78 ? 3.762 -7.004 -10.422 1 89.56 78 THR A N 1
ATOM 543 C CA . THR A 1 78 ? 3.879 -5.617 -10.852 1 89.56 78 THR A CA 1
ATOM 544 C C . THR A 1 78 ? 3.029 -4.703 -9.977 1 89.56 78 THR A C 1
ATOM 546 O O . THR A 1 78 ? 3.477 -3.627 -9.57 1 89.56 78 THR A O 1
ATOM 549 N N . PHE A 1 79 ? 1.85 -5.117 -9.734 1 83.5 79 PHE A N 1
ATOM 550 C CA . PHE A 1 79 ? 0.94 -4.363 -8.883 1 83.5 79 PHE A CA 1
ATOM 551 C C . PHE A 1 79 ? 1.542 -4.164 -7.496 1 83.5 79 PHE A C 1
ATOM 553 O O . PHE A 1 79 ? 1.531 -3.053 -6.961 1 83.5 79 PHE A O 1
ATOM 560 N N . GLN A 1 80 ? 2.055 -5.238 -6.906 1 85.19 80 GLN A N 1
ATOM 561 C CA . GLN A 1 80 ? 2.652 -5.164 -5.578 1 85.19 80 GLN A CA 1
ATOM 562 C C . GLN A 1 80 ? 3.869 -4.242 -5.574 1 85.19 80 GLN A C 1
ATOM 564 O O . GLN A 1 80 ? 4.039 -3.438 -4.656 1 85.19 80 GLN A O 1
ATOM 569 N N . ALA A 1 81 ? 4.781 -4.391 -6.602 1 87.5 81 ALA A N 1
ATOM 570 C CA . ALA A 1 81 ? 5.953 -3.529 -6.691 1 87.5 81 ALA A CA 1
ATOM 571 C C . ALA A 1 81 ? 5.551 -2.057 -6.73 1 87.5 81 ALA A C 1
ATOM 573 O O . ALA A 1 81 ? 6.145 -1.227 -6.039 1 87.5 81 ALA A O 1
ATOM 574 N N . ASN A 1 82 ? 4.543 -1.744 -7.488 1 81.88 82 ASN A N 1
ATOM 575 C CA . ASN A 1 82 ? 4.09 -0.364 -7.613 1 81.88 82 ASN A CA 1
ATOM 576 C C . ASN A 1 82 ? 3.525 0.16 -6.293 1 81.88 82 ASN A C 1
ATOM 578 O O . ASN A 1 82 ? 3.785 1.304 -5.914 1 81.88 82 ASN A O 1
ATOM 582 N N . ASN A 1 83 ? 2.74 -0.653 -5.629 1 74.56 83 ASN A N 1
ATOM 583 C CA . ASN A 1 83 ? 2.18 -0.258 -4.344 1 74.56 83 ASN A CA 1
ATOM 584 C C . ASN A 1 83 ? 3.275 0.024 -3.318 1 74.56 83 ASN A C 1
ATOM 586 O O . ASN A 1 83 ? 3.199 1.002 -2.572 1 74.56 83 ASN A O 1
ATOM 590 N N . ILE A 1 84 ? 4.262 -0.845 -3.248 1 81.69 84 ILE A N 1
ATOM 591 C CA . ILE A 1 84 ? 5.359 -0.705 -2.297 1 81.69 84 ILE A CA 1
ATOM 592 C C . ILE A 1 84 ? 6.184 0.534 -2.641 1 81.69 84 ILE A C 1
ATOM 594 O O . ILE A 1 84 ? 6.652 1.242 -1.745 1 81.69 84 ILE A O 1
ATOM 598 N N . ARG A 1 85 ? 6.383 0.754 -3.986 1 82.44 85 ARG A N 1
ATOM 599 C CA . ARG A 1 85 ? 7.141 1.918 -4.441 1 82.44 85 ARG A CA 1
ATOM 600 C C . ARG A 1 85 ? 6.508 3.211 -3.936 1 82.44 85 ARG A C 1
ATOM 602 O O . ARG A 1 85 ? 7.211 4.105 -3.459 1 82.44 85 ARG A O 1
ATOM 609 N N . VAL A 1 86 ? 5.211 3.246 -4.012 1 68.75 86 VAL A N 1
ATOM 610 C CA . VAL A 1 86 ? 4.484 4.422 -3.547 1 68.75 86 VAL A CA 1
ATOM 611 C C . VAL A 1 86 ? 4.672 4.586 -2.041 1 68.75 86 VAL A C 1
ATOM 613 O O . VAL A 1 86 ? 4.961 5.684 -1.561 1 68.75 86 VAL A O 1
ATOM 616 N N . GLY A 1 87 ? 4.527 3.482 -1.288 1 71.44 87 GLY A N 1
ATOM 617 C CA . GLY A 1 87 ? 4.734 3.523 0.151 1 71.44 87 GLY A CA 1
ATOM 618 C C . GLY A 1 87 ? 6.137 3.953 0.54 1 71.44 87 GLY A C 1
ATOM 619 O O . GLY A 1 87 ? 6.316 4.734 1.475 1 71.44 87 GLY A O 1
ATOM 620 N N . ALA A 1 88 ? 7.113 3.449 -0.179 1 76.88 88 ALA A N 1
ATOM 621 C CA . ALA A 1 88 ? 8.508 3.783 0.099 1 76.88 88 ALA A CA 1
ATOM 622 C C . ALA A 1 88 ? 8.773 5.266 -0.137 1 76.88 88 ALA A C 1
ATOM 624 O O . ALA A 1 88 ? 9.484 5.906 0.64 1 76.88 88 ALA A O 1
ATOM 625 N N . ARG A 1 89 ? 8.188 5.816 -1.163 1 69.56 89 ARG A N 1
ATOM 626 C CA . ARG A 1 89 ? 8.375 7.227 -1.502 1 69.56 89 ARG A CA 1
ATOM 627 C C . ARG A 1 89 ? 7.781 8.125 -0.424 1 69.56 89 ARG A C 1
ATOM 629 O O . ARG A 1 89 ? 8.406 9.109 -0.014 1 69.56 89 ARG A O 1
ATOM 636 N N . PHE A 1 90 ? 6.637 7.691 0.053 1 61 90 PHE A N 1
ATOM 637 C CA . PHE A 1 90 ? 5.934 8.508 1.032 1 61 90 PHE A CA 1
ATOM 638 C C . PHE A 1 90 ? 6.641 8.469 2.383 1 61 90 PHE A C 1
ATOM 640 O O . PHE A 1 90 ? 6.453 9.359 3.215 1 61 90 PHE A O 1
ATOM 647 N N . ASN A 1 91 ? 7.438 7.426 2.529 1 63.75 91 ASN A N 1
ATOM 648 C CA . ASN A 1 91 ? 8.109 7.258 3.812 1 63.75 91 ASN A CA 1
ATOM 649 C C . ASN A 1 91 ? 9.617 7.441 3.68 1 63.75 91 ASN A C 1
ATOM 651 O O . ASN A 1 91 ? 10.383 6.934 4.504 1 63.75 91 ASN A O 1
ATOM 655 N N . GLN A 1 92 ? 9.945 8.094 2.605 1 71.12 92 GLN A N 1
ATOM 656 C CA . GLN A 1 92 ? 11.367 8.258 2.326 1 71.12 92 GLN A CA 1
ATOM 657 C C . GLN A 1 92 ? 12.086 8.906 3.502 1 71.12 92 GLN A C 1
ATOM 659 O O . GLN A 1 92 ? 11.578 9.867 4.09 1 71.12 92 GLN A O 1
ATOM 664 N N . GLY A 1 93 ? 13.164 8.359 3.855 1 68.12 93 GLY A N 1
ATOM 665 C CA . GLY A 1 93 ? 13.977 8.914 4.922 1 68.12 93 GLY A CA 1
ATOM 666 C C . GLY A 1 93 ? 13.633 8.359 6.289 1 68.12 93 GLY A C 1
ATOM 667 O O . GLY A 1 93 ? 14.211 8.766 7.301 1 68.12 93 GLY A O 1
ATOM 668 N N . THR A 1 94 ? 12.742 7.43 6.402 1 68.5 94 THR A N 1
ATOM 669 C CA . THR A 1 94 ? 12.359 6.793 7.66 1 68.5 94 THR A CA 1
ATOM 670 C C . THR A 1 94 ? 12.719 5.312 7.648 1 68.5 94 THR A C 1
ATOM 672 O O . THR A 1 94 ? 12.961 4.734 6.586 1 68.5 94 THR A O 1
ATOM 675 N N . PRO A 1 95 ? 12.75 4.695 8.805 1 67.12 95 PRO A N 1
ATOM 676 C CA . PRO A 1 95 ? 12.969 3.25 8.852 1 67.12 95 PRO A CA 1
ATOM 677 C C . PRO A 1 95 ? 11.922 2.461 8.078 1 67.12 95 PRO A C 1
ATOM 679 O O . PRO A 1 95 ? 12.242 1.444 7.457 1 67.12 95 PRO A O 1
ATOM 682 N N . VAL A 1 96 ? 10.766 2.975 8.047 1 70.5 96 VAL A N 1
ATOM 683 C CA . VAL A 1 96 ? 9.695 2.328 7.285 1 70.5 96 VAL A CA 1
ATOM 684 C C . VAL A 1 96 ? 10 2.424 5.793 1 70.5 96 VAL A C 1
ATOM 686 O O . VAL A 1 96 ? 9.844 1.443 5.059 1 70.5 96 VAL A O 1
ATOM 689 N N . GLY A 1 97 ? 10.367 3.611 5.367 1 77.56 97 GLY A N 1
ATOM 690 C CA . GLY A 1 97 ? 10.742 3.773 3.973 1 77.56 97 GLY A CA 1
ATOM 691 C C . GLY A 1 97 ? 11.883 2.857 3.553 1 77.56 97 GLY A C 1
ATOM 692 O O . GLY A 1 97 ? 11.844 2.266 2.473 1 77.56 97 GLY A O 1
ATOM 693 N N . ASP A 1 98 ? 12.836 2.725 4.461 1 75.94 98 ASP A N 1
ATOM 694 C CA . ASP A 1 98 ? 13.969 1.84 4.191 1 75.94 98 ASP A CA 1
ATOM 695 C C . ASP A 1 98 ? 13.508 0.386 4.082 1 75.94 98 ASP A C 1
ATOM 697 O O . ASP A 1 98 ? 13.977 -0.351 3.211 1 75.94 98 ASP A O 1
ATOM 701 N N . ALA A 1 99 ? 12.656 0.033 5.012 1 77.94 99 ALA A N 1
ATOM 702 C CA . ALA A 1 99 ? 12.133 -1.33 4.98 1 77.94 99 ALA A CA 1
ATOM 703 C C . ALA A 1 99 ? 11.32 -1.577 3.715 1 77.94 99 ALA A C 1
ATOM 705 O O . ALA A 1 99 ? 11.453 -2.623 3.074 1 77.94 99 ALA A O 1
ATOM 706 N N . LEU A 1 100 ? 10.562 -0.598 3.326 1 81.5 100 LEU A N 1
ATOM 707 C CA . LEU A 1 100 ? 9.758 -0.713 2.115 1 81.5 100 LEU A CA 1
ATOM 708 C C . LEU A 1 100 ? 10.641 -0.765 0.875 1 81.5 100 LEU A C 1
ATOM 710 O O . LEU A 1 100 ? 10.32 -1.457 -0.094 1 81.5 100 LEU A O 1
ATOM 714 N N . SER A 1 101 ? 11.742 -0.013 0.941 1 84.62 101 SER A N 1
ATOM 715 C CA . SER A 1 101 ? 12.68 -0.064 -0.172 1 84.62 101 SER A CA 1
ATOM 716 C C . SER A 1 101 ? 13.266 -1.462 -0.338 1 84.62 101 SER A C 1
ATOM 718 O O . SER A 1 101 ? 13.5 -1.914 -1.46 1 84.62 101 SER A O 1
ATOM 720 N N . GLY A 1 102 ? 13.547 -2.061 0.811 1 82 102 GLY A N 1
ATOM 721 C CA . GLY A 1 102 ? 13.977 -3.449 0.752 1 82 102 GLY A CA 1
ATOM 722 C C . GLY A 1 102 ? 12.914 -4.379 0.186 1 82 102 GLY A C 1
ATOM 723 O O . GLY A 1 102 ? 13.219 -5.246 -0.632 1 82 102 GLY A O 1
ATOM 724 N N . CYS A 1 103 ? 11.719 -4.16 0.528 1 85.69 103 CYS A N 1
ATOM 725 C CA . CYS A 1 103 ? 10.602 -4.918 -0.022 1 85.69 103 CYS A CA 1
ATOM 726 C C . CYS A 1 103 ? 10.453 -4.664 -1.518 1 85.69 103 CYS A C 1
ATOM 728 O O . CYS A 1 103 ? 10.234 -5.598 -2.291 1 85.69 103 CYS A O 1
ATOM 730 N N . LEU A 1 104 ? 10.586 -3.451 -1.875 1 89.31 104 LEU A N 1
ATOM 731 C CA . LEU A 1 104 ? 10.469 -3.07 -3.279 1 89.31 104 LEU A CA 1
ATOM 732 C C . LEU A 1 104 ? 11.516 -3.785 -4.125 1 89.31 104 LEU A C 1
ATOM 734 O O . LEU A 1 104 ? 11.234 -4.207 -5.25 1 89.31 104 LEU A O 1
ATOM 738 N N . ARG A 1 105 ? 12.703 -3.906 -3.607 1 88.81 105 ARG A N 1
ATOM 739 C CA . ARG A 1 105 ? 13.75 -4.602 -4.344 1 88.81 105 ARG A CA 1
ATOM 740 C C . ARG A 1 105 ? 13.359 -6.051 -4.621 1 88.81 105 ARG A C 1
ATOM 742 O O . ARG A 1 105 ? 13.539 -6.547 -5.734 1 88.81 105 ARG A O 1
ATOM 749 N N . ALA A 1 106 ? 12.805 -6.695 -3.568 1 89.25 106 ALA A N 1
ATOM 750 C CA . ALA A 1 106 ? 12.383 -8.086 -3.725 1 89.25 106 ALA A CA 1
ATOM 751 C C . ALA A 1 106 ? 11.305 -8.219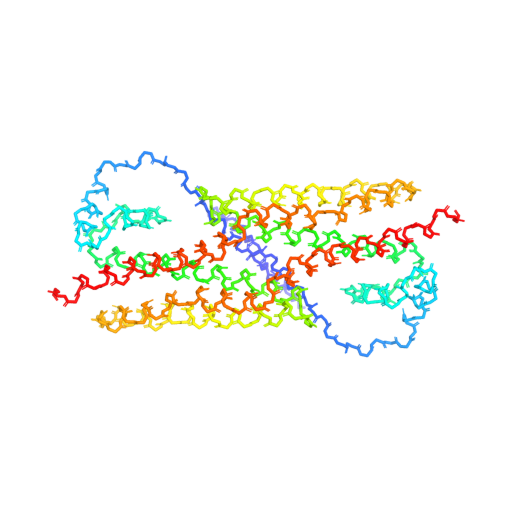 -4.797 1 89.25 106 ALA A C 1
ATOM 753 O O . ALA A 1 106 ? 11.391 -9.086 -5.668 1 89.25 106 ALA A O 1
ATOM 754 N N . TYR A 1 107 ? 10.375 -7.312 -4.809 1 92.56 107 TYR A N 1
ATOM 755 C CA . TYR A 1 107 ? 9.281 -7.395 -5.766 1 92.56 107 TYR A CA 1
ATOM 756 C C . TYR A 1 107 ? 9.727 -6.922 -7.145 1 92.56 107 TYR A C 1
ATOM 758 O O . TYR A 1 107 ? 9.258 -7.434 -8.164 1 92.56 107 TYR A O 1
ATOM 766 N N . SER A 1 108 ? 10.609 -6.027 -7.227 1 92.38 108 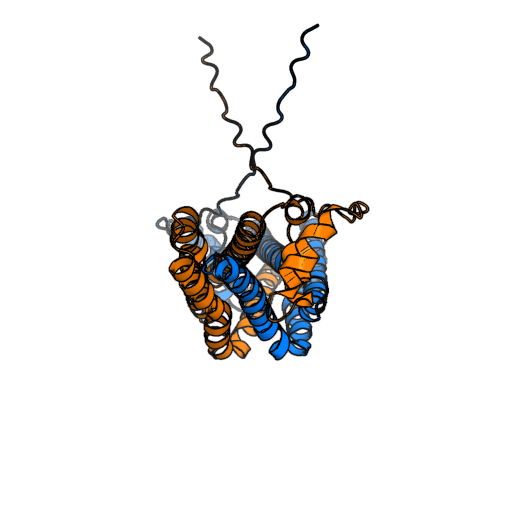SER A N 1
ATOM 767 C CA . SER A 1 108 ? 11.133 -5.582 -8.516 1 92.38 108 SER A CA 1
ATOM 768 C C . SER A 1 108 ? 11.945 -6.68 -9.188 1 92.38 108 SER A C 1
ATOM 770 O O . SER A 1 108 ? 11.844 -6.879 -10.398 1 92.38 108 SER A O 1
ATOM 772 N N . ASP A 1 109 ? 12.734 -7.324 -8.375 1 91.25 109 ASP A N 1
ATOM 773 C CA . ASP A 1 109 ? 13.477 -8.461 -8.914 1 91.25 109 ASP A CA 1
ATOM 774 C C . ASP A 1 109 ? 12.531 -9.539 -9.438 1 91.25 109 ASP A C 1
ATOM 776 O O . ASP A 1 109 ? 12.742 -10.078 -10.523 1 91.25 109 ASP A O 1
ATOM 780 N N . ALA A 1 110 ? 11.539 -9.828 -8.625 1 94.88 110 ALA A N 1
ATOM 781 C CA . ALA A 1 110 ? 10.562 -10.836 -9.031 1 94.88 110 ALA A CA 1
ATOM 782 C C . ALA A 1 110 ? 9.82 -10.406 -10.297 1 94.88 110 ALA A C 1
ATOM 784 O O . ALA A 1 110 ? 9.555 -11.227 -11.18 1 94.88 110 ALA A O 1
ATOM 785 N N . GLU A 1 111 ? 9.453 -9.188 -10.422 1 94.88 111 GLU A N 1
ATOM 786 C CA . GLU A 1 111 ? 8.797 -8.656 -11.609 1 94.88 111 GLU A CA 1
ATOM 787 C C . GLU A 1 111 ? 9.664 -8.836 -12.852 1 94.88 111 GLU A C 1
ATOM 789 O O . GLU A 1 111 ? 9.18 -9.281 -13.898 1 94.88 111 GLU A O 1
ATOM 794 N N . ASP A 1 112 ? 10.93 -8.453 -12.719 1 92.88 112 ASP A N 1
ATOM 795 C CA . ASP A 1 112 ? 11.867 -8.625 -13.828 1 92.88 112 ASP A CA 1
ATOM 796 C C . ASP A 1 112 ? 11.984 -10.094 -14.227 1 92.88 112 ASP A C 1
ATOM 798 O O . ASP A 1 112 ? 12 -10.414 -15.422 1 92.88 112 ASP A O 1
ATOM 802 N N . ASP A 1 113 ? 12.078 -10.898 -13.195 1 95 113 ASP A N 1
ATOM 803 C CA . ASP A 1 113 ? 12.195 -12.336 -13.453 1 95 113 ASP A CA 1
ATOM 804 C C . ASP A 1 113 ? 10.977 -12.852 -14.211 1 95 113 ASP A C 1
ATOM 806 O O . ASP A 1 113 ? 11.125 -13.594 -15.195 1 95 113 ASP A O 1
ATOM 810 N N . LEU A 1 114 ? 9.805 -12.477 -13.828 1 97.06 114 LEU A N 1
ATOM 811 C CA . LEU A 1 114 ? 8.578 -13 -14.414 1 97.06 114 LEU A CA 1
ATOM 812 C C . LEU A 1 114 ? 8.328 -12.391 -15.789 1 97.06 114 LEU A C 1
ATOM 814 O O . LEU A 1 114 ? 8.062 -13.102 -16.75 1 97.06 114 LEU A O 1
ATOM 818 N N . ARG A 1 115 ? 8.453 -11.102 -15.914 1 95.56 115 ARG A N 1
ATOM 819 C CA . ARG A 1 115 ? 8.055 -10.344 -17.094 1 95.56 115 ARG A CA 1
ATOM 820 C C . ARG A 1 115 ? 9.039 -10.547 -18.234 1 95.56 115 ARG A C 1
ATOM 822 O O . ARG A 1 115 ? 8.648 -10.57 -19.406 1 95.56 115 ARG A O 1
ATOM 829 N N . TYR A 1 116 ? 10.289 -10.789 -17.844 1 95.25 116 TYR A N 1
ATOM 830 C CA . TYR A 1 116 ? 11.281 -10.836 -18.922 1 95.25 116 TYR A CA 1
ATOM 831 C C . TYR A 1 116 ? 11.938 -12.203 -19 1 95.25 116 TYR A C 1
ATOM 833 O O . TYR A 1 116 ? 11.859 -12.883 -20.031 1 95.25 116 TYR A O 1
ATOM 841 N N . LYS A 1 117 ? 12.484 -12.664 -17.953 1 94.62 117 LYS A N 1
ATOM 842 C CA . LYS A 1 117 ? 13.258 -13.898 -18.016 1 94.62 117 LYS A CA 1
ATOM 843 C C . LYS A 1 117 ? 12.344 -15.109 -18.203 1 94.62 117 LYS A C 1
ATOM 845 O O . LYS A 1 117 ? 12.547 -15.922 -19.094 1 94.62 117 LYS A O 1
ATOM 850 N N . ALA A 1 118 ? 11.32 -15.227 -17.312 1 97.62 118 ALA A N 1
ATOM 851 C CA . ALA A 1 118 ? 10.406 -16.359 -17.422 1 97.62 118 ALA A CA 1
ATOM 852 C C . ALA A 1 118 ? 9.633 -16.328 -18.734 1 97.62 118 ALA A C 1
ATOM 854 O O . ALA A 1 118 ? 9.492 -17.344 -19.406 1 97.62 118 ALA A O 1
ATOM 855 N N . LYS A 1 119 ? 9.156 -15.18 -19.078 1 97.25 119 LYS A N 1
ATOM 856 C CA . LYS A 1 119 ? 8.406 -15.031 -20.328 1 97.25 119 LYS A CA 1
ATOM 857 C C . LYS A 1 119 ? 9.266 -15.398 -21.531 1 97.25 119 LYS A C 1
ATOM 859 O O . LYS A 1 119 ? 8.812 -16.109 -22.438 1 97.25 119 LYS A O 1
ATOM 864 N N . ARG A 1 120 ? 10.461 -14.914 -21.578 1 95.75 120 ARG A N 1
ATOM 865 C CA . ARG A 1 120 ? 11.375 -15.219 -22.688 1 95.75 120 ARG A CA 1
ATOM 866 C C . ARG A 1 120 ? 11.633 -16.719 -22.781 1 95.75 120 ARG A C 1
ATOM 868 O O . ARG A 1 120 ? 11.57 -17.297 -23.875 1 95.75 120 ARG A O 1
ATOM 875 N N . SER A 1 121 ? 11.969 -17.344 -21.672 1 96.94 121 SER A N 1
ATOM 876 C CA . SER A 1 121 ? 12.195 -18.781 -21.641 1 96.94 121 SER A CA 1
ATOM 877 C C . SER A 1 121 ? 10.953 -19.547 -22.094 1 96.94 121 SER A C 1
ATOM 879 O O . SER A 1 121 ? 11.047 -20.516 -22.859 1 96.94 121 SER A O 1
ATOM 881 N N . PHE A 1 122 ? 9.812 -19.141 -21.688 1 97.31 122 PHE A N 1
ATOM 882 C CA . PHE A 1 122 ? 8.539 -19.75 -22.047 1 97.31 122 PHE A CA 1
ATOM 883 C C . PHE A 1 122 ? 8.289 -19.656 -23.547 1 97.31 122 PHE A C 1
ATOM 885 O O . PHE A 1 122 ? 7.922 -20.641 -24.172 1 97.31 122 PHE A O 1
ATOM 892 N N . ASP A 1 123 ? 8.516 -18.5 -24.094 1 96.31 123 ASP A N 1
ATOM 893 C CA . ASP A 1 123 ? 8.258 -18.25 -25.516 1 96.31 123 ASP A CA 1
ATOM 894 C C . ASP A 1 123 ? 9.211 -19.062 -26.391 1 96.31 123 ASP A C 1
ATOM 896 O O . ASP A 1 123 ? 8.859 -19.453 -27.516 1 96.31 123 ASP A O 1
ATOM 900 N N . ARG A 1 124 ? 10.367 -19.359 -25.906 1 96.12 124 ARG A N 1
ATOM 901 C CA . ARG A 1 124 ? 11.383 -20.094 -26.656 1 96.12 124 ARG A CA 1
ATOM 902 C C . ARG A 1 124 ? 11.211 -21.594 -26.469 1 96.12 124 ARG A C 1
ATOM 904 O O . ARG A 1 124 ? 11.984 -22.375 -27.031 1 96.12 124 ARG A O 1
ATOM 911 N N . GLY A 1 125 ? 10.32 -22 -25.594 1 96.5 125 GLY A N 1
ATOM 912 C CA . GLY A 1 125 ? 10.062 -23.422 -25.375 1 96.5 125 GLY A CA 1
AT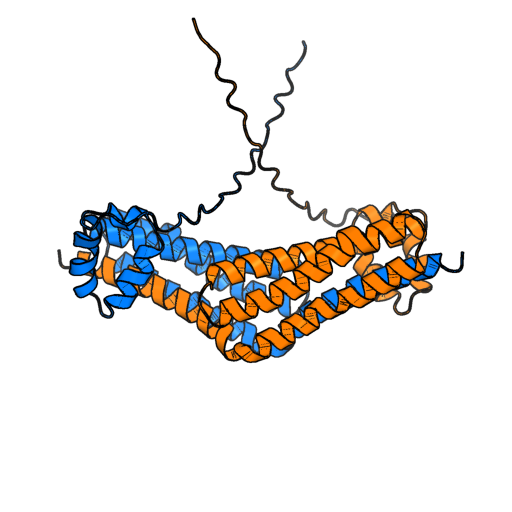OM 913 C C . GLY A 1 125 ? 10.914 -24.016 -24.266 1 96.5 125 GLY A C 1
ATOM 914 O O . GLY A 1 125 ? 10.875 -25.234 -24.047 1 96.5 125 GLY A O 1
ATOM 915 N N . ASP A 1 126 ? 11.703 -23.188 -23.547 1 96.19 126 ASP A N 1
ATOM 916 C CA . ASP A 1 126 ? 12.438 -23.625 -22.375 1 96.19 126 ASP A CA 1
ATOM 917 C C . ASP A 1 126 ? 11.539 -23.625 -21.125 1 96.19 126 ASP A C 1
ATOM 919 O O . ASP A 1 126 ? 11.727 -22.812 -20.234 1 96.19 126 ASP A O 1
ATOM 923 N N . TYR A 1 127 ? 10.664 -24.594 -21.062 1 96.5 127 TYR A N 1
ATOM 924 C CA . TYR A 1 127 ? 9.641 -24.641 -20.031 1 96.5 127 TYR A CA 1
ATOM 925 C C . TYR A 1 127 ? 10.25 -24.969 -18.672 1 96.5 127 TYR A C 1
ATOM 927 O O . TYR A 1 127 ? 9.797 -24.469 -17.641 1 96.5 127 TYR A O 1
ATOM 935 N N . ALA A 1 128 ? 11.266 -25.828 -18.625 1 91.5 128 ALA A N 1
ATOM 936 C CA . ALA A 1 128 ? 11.93 -26.125 -17.359 1 91.5 128 ALA A CA 1
ATOM 937 C C . ALA A 1 128 ? 12.555 -24.859 -16.766 1 91.5 128 ALA A C 1
ATOM 939 O O . ALA A 1 128 ? 12.414 -24.594 -15.578 1 91.5 128 ALA A O 1
ATOM 940 N N . GLY A 1 129 ? 13.297 -24.125 -17.688 1 92.69 129 GLY A N 1
ATOM 941 C CA . GLY A 1 129 ? 13.875 -22.859 -17.25 1 92.69 129 GLY A CA 1
ATOM 942 C C . GLY A 1 129 ? 12.836 -21.859 -16.797 1 92.69 129 GLY A C 1
ATOM 943 O O . GLY A 1 129 ? 13 -21.203 -15.766 1 92.69 129 GLY A O 1
ATOM 944 N N . ALA A 1 130 ? 11.75 -21.719 -17.547 1 96.81 130 ALA A N 1
ATOM 945 C CA . ALA A 1 130 ? 10.672 -20.797 -17.203 1 96.81 130 ALA A CA 1
ATOM 946 C C . ALA A 1 130 ? 10.062 -21.156 -15.852 1 96.81 130 ALA A C 1
ATOM 948 O O . ALA A 1 130 ? 9.875 -20.281 -15 1 96.81 130 ALA A O 1
ATOM 949 N N . SER A 1 131 ? 9.766 -22.438 -15.633 1 95.38 131 SER A N 1
ATOM 950 C CA . SER A 1 131 ? 9.164 -22.891 -14.383 1 95.38 131 SER A CA 1
ATOM 951 C C . SER A 1 131 ? 10.07 -22.609 -13.188 1 95.38 131 SER A C 1
ATOM 953 O O . SER A 1 131 ? 9.602 -22.188 -12.133 1 95.38 131 SER A O 1
ATOM 955 N N . LYS A 1 132 ? 11.336 -22.812 -13.328 1 88.44 132 LYS A N 1
ATOM 956 C CA . LYS A 1 132 ? 12.305 -22.547 -12.266 1 88.44 132 LYS A CA 1
ATOM 957 C C . LYS A 1 132 ? 12.328 -21.078 -11.898 1 88.44 132 LYS A C 1
ATOM 959 O O . LYS A 1 132 ? 12.383 -20.719 -10.719 1 88.44 132 LYS A O 1
ATOM 964 N N . ILE A 1 133 ? 12.336 -20.203 -12.898 1 93.06 133 ILE A N 1
ATOM 965 C CA . ILE A 1 133 ? 12.359 -18.766 -12.664 1 93.06 133 ILE A CA 1
ATOM 966 C C . ILE A 1 133 ? 11.086 -18.344 -11.93 1 93.06 133 ILE A C 1
ATOM 968 O O . ILE A 1 133 ? 11.141 -17.562 -10.984 1 93.06 133 ILE A O 1
ATOM 972 N N . VAL A 1 134 ? 9.922 -18.859 -12.312 1 96.62 134 VAL A N 1
ATOM 973 C CA . VAL A 1 134 ? 8.641 -18.547 -11.688 1 96.62 134 VAL A CA 1
ATOM 974 C C . VAL A 1 134 ? 8.648 -19 -10.227 1 96.62 134 VAL A C 1
ATOM 976 O O . VAL A 1 134 ? 8.211 -18.25 -9.344 1 96.62 134 VAL A O 1
ATOM 979 N N . MET A 1 135 ? 9.211 -20.156 -9.945 1 90.69 135 MET A N 1
ATOM 980 C CA . MET A 1 135 ? 9.297 -20.656 -8.578 1 90.69 135 MET A CA 1
ATOM 981 C C . MET A 1 135 ? 10.188 -19.766 -7.723 1 90.69 135 MET A C 1
ATOM 983 O O . MET A 1 135 ? 9.922 -19.578 -6.535 1 90.69 135 MET A O 1
ATOM 987 N N . GLY A 1 136 ? 11.219 -19.25 -8.32 1 89.69 136 GLY A N 1
ATOM 988 C CA . GLY A 1 136 ? 12.086 -18.328 -7.602 1 89.69 136 GLY A CA 1
ATOM 989 C C . GLY A 1 136 ? 11.391 -17.031 -7.23 1 89.69 136 GLY A C 1
ATOM 990 O O . GLY A 1 136 ? 11.641 -16.484 -6.156 1 89.69 136 GLY A O 1
ATOM 991 N N . ALA A 1 137 ? 10.539 -16.609 -8.109 1 93.44 137 ALA A N 1
ATOM 992 C CA . ALA A 1 137 ? 9.836 -15.352 -7.898 1 93.44 137 ALA A CA 1
ATOM 993 C C . ALA A 1 137 ? 8.836 -15.461 -6.754 1 93.44 137 ALA A C 1
ATOM 995 O O . ALA A 1 137 ? 8.438 -14.453 -6.16 1 93.44 137 ALA A O 1
ATOM 996 N N . LYS A 1 138 ? 8.477 -16.641 -6.32 1 90.88 138 LYS A N 1
ATOM 997 C CA . LYS A 1 138 ? 7.496 -16.922 -5.277 1 90.88 138 LYS A CA 1
ATOM 998 C C . LYS A 1 138 ? 7.941 -16.344 -3.936 1 90.88 138 LYS A C 1
ATOM 1000 O O . LYS A 1 138 ? 7.113 -16.062 -3.066 1 90.88 138 LYS A O 1
ATOM 1005 N N . ALA A 1 139 ? 9.188 -16.203 -3.77 1 85.69 139 ALA A N 1
ATOM 1006 C CA . ALA A 1 139 ? 9.734 -15.875 -2.455 1 85.69 139 ALA A CA 1
ATOM 1007 C C . ALA A 1 139 ? 9.656 -14.375 -2.184 1 85.69 139 ALA A C 1
ATOM 1009 O O . ALA A 1 139 ? 9.945 -13.93 -1.072 1 85.69 139 ALA A O 1
ATOM 1010 N N . ALA A 1 140 ? 9.281 -13.602 -3.176 1 89.31 140 ALA A N 1
ATOM 1011 C CA . ALA A 1 140 ? 9.297 -12.148 -3.023 1 89.31 140 ALA A CA 1
ATOM 1012 C C . ALA A 1 140 ? 8.453 -11.711 -1.826 1 89.31 140 ALA A C 1
ATOM 1014 O O . ALA A 1 140 ? 8.875 -10.852 -1.046 1 89.31 140 ALA A O 1
ATOM 1015 N N . GLY A 1 141 ? 7.289 -12.273 -1.622 1 83.69 141 GLY A N 1
ATOM 1016 C CA . GLY A 1 141 ? 6.445 -11.93 -0.487 1 83.69 141 GLY A CA 1
ATOM 1017 C C . GLY A 1 141 ? 7.086 -12.258 0.85 1 83.69 141 GLY A C 1
ATOM 1018 O O . GLY A 1 141 ? 7.027 -11.453 1.782 1 83.69 141 GLY A O 1
ATOM 1019 N N . TYR A 1 142 ? 7.672 -13.414 0.888 1 77.69 142 TYR A N 1
ATOM 1020 C CA . TYR A 1 142 ? 8.336 -13.852 2.109 1 77.69 142 TYR A CA 1
ATOM 1021 C C . TYR A 1 142 ? 9.5 -12.922 2.459 1 77.69 142 TYR A C 1
ATOM 1023 O O . TYR A 1 142 ? 9.672 -12.555 3.621 1 77.69 142 TYR A O 1
ATOM 1031 N N . VAL A 1 143 ? 10.258 -12.594 1.485 1 79.56 143 VAL A N 1
ATOM 1032 C CA . VAL A 1 143 ? 11.391 -11.695 1.684 1 79.56 143 VAL A CA 1
ATOM 1033 C C . VAL A 1 143 ? 10.898 -10.344 2.178 1 79.56 143 VAL A C 1
ATOM 1035 O O . VAL A 1 143 ? 11.461 -9.773 3.115 1 79.56 143 VAL A O 1
ATOM 1038 N N . CYS A 1 144 ? 9.844 -9.867 1.603 1 82.75 144 CYS A N 1
ATOM 1039 C CA . CYS A 1 144 ? 9.273 -8.594 2.014 1 82.75 144 CYS A CA 1
ATOM 1040 C C . CYS A 1 144 ? 8.75 -8.656 3.443 1 82.75 144 CYS A C 1
ATOM 1042 O O . CYS A 1 144 ? 9.016 -7.77 4.25 1 82.75 144 CYS A O 1
ATOM 1044 N N . ASP A 1 145 ? 8.055 -9.68 3.766 1 74.31 145 ASP A N 1
ATOM 1045 C CA . ASP A 1 145 ? 7.492 -9.859 5.102 1 74.31 145 ASP A CA 1
ATOM 1046 C C . ASP A 1 145 ? 8.594 -9.852 6.164 1 74.31 145 ASP A C 1
ATOM 1048 O O . ASP A 1 145 ? 8.438 -9.227 7.215 1 74.31 145 ASP A O 1
ATOM 1052 N N . ASN A 1 146 ? 9.586 -10.547 5.887 1 71.38 146 ASN A N 1
ATOM 1053 C CA . ASN A 1 146 ? 10.695 -10.625 6.828 1 71.38 146 ASN A CA 1
ATOM 1054 C C . ASN A 1 146 ? 11.359 -9.266 7.023 1 71.38 146 ASN A C 1
ATOM 1056 O O . ASN A 1 146 ? 11.805 -8.938 8.125 1 71.38 146 ASN A O 1
ATOM 1060 N N . THR A 1 147 ? 11.383 -8.484 5.965 1 71.19 147 THR A N 1
ATOM 1061 C CA . THR A 1 147 ? 11.953 -7.148 6.031 1 71.19 147 THR A CA 1
ATOM 1062 C C . THR A 1 147 ? 11.078 -6.23 6.887 1 71.19 147 THR A C 1
ATOM 1064 O O . THR A 1 147 ? 11.594 -5.453 7.695 1 71.19 147 THR A O 1
ATOM 1067 N N . LEU A 1 148 ? 9.805 -6.41 6.699 1 73.5 148 LEU A N 1
ATOM 1068 C CA . LEU A 1 148 ? 8.867 -5.527 7.395 1 73.5 148 LEU A CA 1
ATOM 1069 C C . LEU A 1 148 ? 8.711 -5.941 8.852 1 73.5 148 LEU A C 1
ATOM 1071 O O . LEU A 1 148 ? 8.438 -5.105 9.711 1 73.5 148 LEU A O 1
ATOM 1075 N N . LYS A 1 149 ? 8.68 -7.227 9.102 1 66.69 149 LYS A N 1
ATOM 1076 C CA . LYS A 1 149 ? 8.586 -7.73 10.469 1 66.69 149 LYS A CA 1
ATOM 1077 C C . LYS A 1 149 ? 9.664 -7.109 11.359 1 66.69 149 LYS A C 1
ATOM 1079 O O . LYS A 1 149 ? 9.43 -6.855 12.539 1 66.69 149 LYS A O 1
ATOM 1084 N N . ARG A 1 150 ? 10.656 -6.891 10.734 1 60.5 150 ARG A N 1
ATOM 1085 C CA . ARG A 1 150 ? 11.781 -6.355 11.5 1 60.5 150 ARG A CA 1
ATOM 1086 C C . ARG A 1 150 ? 11.5 -4.93 11.961 1 60.5 150 ARG A C 1
ATOM 1088 O O . ARG A 1 150 ? 12.078 -4.461 12.938 1 60.5 150 ARG A O 1
ATOM 1095 N N . ILE A 1 151 ? 10.477 -4.352 11.156 1 55.91 151 ILE A N 1
ATOM 1096 C CA . ILE A 1 151 ? 10.211 -2.961 11.516 1 55.91 151 ILE A CA 1
ATOM 1097 C C . ILE A 1 151 ? 8.75 -2.812 11.953 1 55.91 151 ILE A C 1
ATOM 1099 O O . ILE A 1 151 ? 8.227 -1.698 12.023 1 55.91 151 ILE A O 1
ATOM 1103 N N . LYS A 1 152 ? 7.82 -3.908 11.836 1 55.41 152 LYS A N 1
ATOM 1104 C CA . LYS A 1 152 ? 6.367 -4.02 11.93 1 55.41 152 LYS A CA 1
ATOM 1105 C C . LYS A 1 152 ? 5.801 -3.008 12.914 1 55.41 152 LYS A C 1
ATOM 1107 O O . LYS A 1 152 ? 4.828 -2.312 12.617 1 55.41 152 LYS A O 1
ATOM 1112 N N . LYS A 1 153 ? 6.195 -3.262 14.172 1 54.28 153 LYS A N 1
ATOM 1113 C CA . LYS A 1 153 ? 5.684 -2.309 15.156 1 54.28 153 LYS A CA 1
ATOM 1114 C C . LYS A 1 153 ? 5.859 -0.872 14.672 1 54.28 153 LYS A C 1
ATOM 1116 O O . LYS A 1 153 ? 4.961 -0.044 14.82 1 54.28 153 LYS A O 1
ATOM 1121 N N . ASP A 1 154 ? 6.777 -0.745 13.695 1 56.88 154 ASP A N 1
ATOM 1122 C CA . ASP A 1 154 ? 7.266 0.591 13.367 1 56.88 154 ASP A CA 1
ATOM 1123 C C . ASP A 1 154 ? 6.512 1.168 12.164 1 56.88 154 ASP A C 1
ATOM 1125 O O . ASP A 1 154 ? 6.242 2.369 12.117 1 56.88 154 ASP A O 1
ATOM 1129 N N . PHE A 1 155 ? 5.887 0.275 11.328 1 62.25 155 PHE A N 1
ATOM 1130 C CA . PHE A 1 155 ? 5.289 0.804 10.109 1 62.25 155 PHE A CA 1
ATOM 1131 C C . PHE A 1 155 ? 3.971 1.507 10.414 1 62.25 155 PHE A C 1
ATOM 1133 O O . PHE A 1 155 ? 3.764 2.652 10 1 62.25 155 PHE A O 1
ATOM 1140 N N . HIS A 1 156 ? 3.1 0.723 11.07 1 65.25 156 HIS A N 1
ATOM 1141 C CA . HIS A 1 156 ? 1.79 1.283 11.383 1 65.25 156 HIS A CA 1
ATOM 1142 C C . HIS A 1 156 ? 1.913 2.498 12.297 1 65.25 156 HIS A C 1
ATOM 1144 O O . HIS A 1 156 ? 1.183 3.479 12.133 1 65.25 156 HIS A O 1
ATOM 1150 N N . ALA A 1 157 ? 2.926 2.375 13.055 1 68.25 157 ALA A N 1
ATOM 1151 C CA . ALA A 1 157 ? 3.186 3.498 13.953 1 68.25 157 ALA A CA 1
ATOM 1152 C C . ALA A 1 157 ? 3.668 4.719 13.18 1 68.25 157 ALA A C 1
ATOM 1154 O O . ALA A 1 157 ? 3.295 5.852 13.492 1 68.25 157 ALA A O 1
ATOM 1155 N N . GLU A 1 158 ? 4.359 4.449 12.086 1 73.5 158 GLU A N 1
ATOM 1156 C CA . GLU A 1 158 ? 4.895 5.555 11.297 1 73.5 158 GLU A CA 1
ATOM 1157 C C . GLU A 1 158 ? 3.795 6.238 10.492 1 73.5 158 GLU A C 1
ATOM 1159 O O . GLU A 1 158 ? 3.76 7.469 10.398 1 73.5 158 GLU A O 1
ATOM 1164 N N . VAL A 1 159 ? 2.92 5.473 9.875 1 75.81 159 VAL A N 1
ATOM 1165 C CA . VAL A 1 159 ? 1.807 6.031 9.117 1 75.81 159 VAL A CA 1
ATOM 1166 C C . VAL A 1 159 ? 0.916 6.859 10.039 1 75.81 159 VAL A C 1
ATOM 1168 O O . VAL A 1 159 ? 0.499 7.965 9.688 1 75.81 159 VAL A O 1
ATOM 1171 N N . ASP A 1 160 ? 0.635 6.254 11.188 1 79.94 160 ASP A N 1
ATOM 1172 C CA . ASP A 1 160 ? -0.137 6.973 12.195 1 79.94 160 ASP A CA 1
ATOM 1173 C C . ASP A 1 160 ? 0.559 8.266 12.602 1 79.94 160 ASP A C 1
ATOM 1175 O O . ASP A 1 160 ? -0.09 9.305 12.75 1 79.94 160 ASP A O 1
ATOM 1179 N N . ARG A 1 161 ? 1.865 8.172 12.742 1 82.94 161 ARG A N 1
ATOM 1180 C CA . ARG A 1 161 ? 2.645 9.344 13.109 1 82.94 161 ARG A CA 1
ATOM 1181 C C . ARG A 1 161 ? 2.561 10.422 12.031 1 82.94 161 ARG A C 1
ATOM 1183 O O . ARG A 1 161 ? 2.396 11.602 12.336 1 82.94 161 ARG A O 1
ATOM 1190 N N . HIS A 1 162 ? 2.666 10.047 10.758 1 85.31 162 HIS A N 1
ATOM 1191 C CA . HIS A 1 162 ? 2.58 11 9.664 1 85.31 162 HIS A CA 1
ATOM 1192 C C . HIS A 1 162 ? 1.214 11.672 9.625 1 85.31 162 HIS A C 1
ATOM 1194 O O . HIS A 1 162 ? 1.121 12.883 9.406 1 85.31 162 HIS A O 1
ATOM 1200 N N . MET A 1 163 ? 0.144 10.852 9.797 1 88.44 163 MET A N 1
ATOM 1201 C CA . MET A 1 163 ? -1.202 11.414 9.852 1 88.44 163 MET A CA 1
ATOM 1202 C C . MET A 1 163 ? -1.324 12.43 10.984 1 88.44 163 MET A C 1
ATOM 1204 O O . MET A 1 163 ? -1.841 13.531 10.781 1 88.44 163 MET A O 1
ATOM 1208 N N . LYS A 1 164 ? -0.817 12.109 12.125 1 89.69 164 LYS A N 1
ATOM 1209 C CA . LYS A 1 164 ? -0.898 12.961 13.305 1 89.69 164 LYS A CA 1
ATOM 1210 C C . LYS A 1 164 ? -0.075 14.234 13.125 1 89.69 164 LYS A C 1
ATOM 1212 O O . LYS A 1 164 ? -0.522 15.328 13.477 1 89.69 164 LYS A O 1
ATOM 1217 N N . GLU A 1 165 ? 1.098 14.07 12.586 1 90.75 165 GLU A N 1
ATOM 1218 C CA . GLU A 1 165 ? 1.987 15.211 12.398 1 90.75 165 GLU A CA 1
ATOM 1219 C C . GLU A 1 165 ? 1.413 16.203 11.383 1 90.75 165 GLU A C 1
ATOM 1221 O O . GLU A 1 165 ? 1.381 17.406 11.641 1 90.75 165 GLU A O 1
ATOM 1226 N N . ARG A 1 166 ? 0.934 15.742 10.281 1 92.25 166 ARG A N 1
ATOM 1227 C CA . ARG A 1 166 ? 0.438 16.609 9.219 1 92.25 166 ARG A CA 1
ATOM 1228 C C . ARG A 1 166 ? -0.874 17.266 9.617 1 92.25 166 ARG A C 1
ATOM 1230 O O . ARG A 1 166 ? -1.034 18.484 9.453 1 92.25 166 ARG A O 1
ATOM 1237 N N . CYS A 1 167 ? -1.749 16.516 10.18 1 94.75 167 CYS A N 1
ATOM 1238 C CA . CYS A 1 167 ? -2.99 17.094 10.68 1 94.75 167 CYS A CA 1
ATOM 1239 C C . CYS A 1 167 ? -2.725 18.016 11.859 1 94.75 167 CYS A C 1
ATOM 1241 O O . CYS A 1 167 ? -3.357 19.062 11.984 1 94.75 167 CYS A O 1
ATOM 1243 N N . GLY A 1 168 ? -1.801 17.609 12.711 1 93.88 168 GLY A N 1
ATOM 1244 C CA . GLY A 1 168 ? -1.454 18.438 13.852 1 93.88 168 GLY A CA 1
ATOM 1245 C C . GLY A 1 168 ? -0.924 19.797 13.461 1 93.88 168 GLY A C 1
ATOM 1246 O O . GLY A 1 168 ? -1.373 20.828 13.984 1 93.88 168 GLY A O 1
ATOM 1247 N N . VAL A 1 169 ? 0.009 19.859 12.578 1 94.44 169 VAL A N 1
ATOM 1248 C CA . VAL A 1 169 ? 0.576 21.109 12.094 1 94.44 169 VAL A CA 1
ATOM 1249 C C . VAL A 1 169 ? -0.513 21.953 11.43 1 94.44 169 VAL A C 1
ATOM 1251 O O . VAL A 1 169 ? -0.604 23.156 11.664 1 94.44 169 VAL A O 1
ATOM 1254 N N . ALA A 1 170 ? -1.349 21.297 10.602 1 96.88 170 ALA A N 1
ATOM 1255 C CA . ALA A 1 170 ? -2.445 22.016 9.953 1 96.88 170 ALA A CA 1
ATOM 1256 C C . ALA A 1 170 ? -3.373 22.641 10.992 1 96.88 170 ALA A C 1
ATOM 1258 O O . ALA A 1 170 ? -3.721 23.828 10.898 1 96.88 170 ALA A O 1
ATOM 1259 N N . ALA A 1 171 ? -3.73 21.859 11.984 1 94.88 171 ALA A N 1
ATOM 1260 C CA . ALA A 1 171 ? -4.637 22.344 13.023 1 94.88 171 ALA A CA 1
ATOM 1261 C C . ALA A 1 171 ? -4.012 23.516 13.789 1 94.88 171 ALA A C 1
ATOM 1263 O O . ALA A 1 171 ? -4.695 24.484 14.109 1 94.88 171 ALA A O 1
ATOM 1264 N N . GLU A 1 172 ? -2.756 23.422 14.125 1 94.94 172 GLU A N 1
ATOM 1265 C CA . GLU A 1 172 ? -2.078 24.469 14.867 1 94.94 172 GLU A CA 1
ATOM 1266 C C . GLU A 1 172 ? -2.002 25.766 14.055 1 94.94 172 GLU A C 1
ATOM 1268 O O . GLU A 1 172 ? -2.252 26.844 14.578 1 94.94 172 GLU A O 1
ATOM 1273 N N . LEU A 1 173 ? -1.656 25.688 12.789 1 96.38 173 LEU A N 1
ATOM 1274 C CA . LEU A 1 173 ? -1.564 26.875 11.945 1 96.38 173 LEU A CA 1
ATOM 1275 C C . LEU A 1 173 ? -2.938 27.5 11.75 1 96.38 173 LEU A C 1
ATOM 1277 O O . LEU A 1 173 ? -3.068 28.734 11.773 1 96.38 173 LEU A O 1
ATOM 1281 N N . ILE A 1 174 ? -3.916 26.703 11.602 1 96.31 174 ILE A N 1
ATOM 1282 C CA . ILE A 1 174 ? -5.281 27.219 11.531 1 96.31 174 ILE A CA 1
ATOM 1283 C C . ILE A 1 174 ? -5.641 27.906 12.844 1 96.31 174 ILE A C 1
ATOM 1285 O O . ILE A 1 174 ? -6.293 28.953 12.844 1 96.31 174 ILE A O 1
ATOM 1289 N N . GLY A 1 175 ? -5.223 27.281 13.898 1 94.25 175 GLY A N 1
ATOM 1290 C CA . GLY A 1 175 ? -5.488 27.828 15.219 1 94.25 175 GLY A CA 1
ATOM 1291 C C . GLY A 1 175 ? -4.934 29.234 15.406 1 94.25 175 GLY A C 1
ATOM 1292 O O . GLY A 1 175 ? -5.5 30.031 16.156 1 94.25 175 GLY A O 1
ATOM 1293 N N . LEU A 1 176 ? -3.822 29.531 14.727 1 94.75 176 LEU A N 1
ATOM 1294 C CA . LEU A 1 176 ? -3.211 30.859 14.836 1 94.75 176 LEU A CA 1
ATOM 1295 C C . LEU A 1 176 ? -4.121 31.922 14.25 1 94.75 176 LEU A C 1
ATOM 1297 O O . LEU A 1 176 ? -3.953 33.125 14.531 1 94.75 176 LEU A O 1
ATOM 1301 N N . LEU A 1 177 ? -5.074 31.5 13.453 1 94.69 177 LEU A N 1
ATOM 1302 C CA . LEU A 1 177 ? -5.953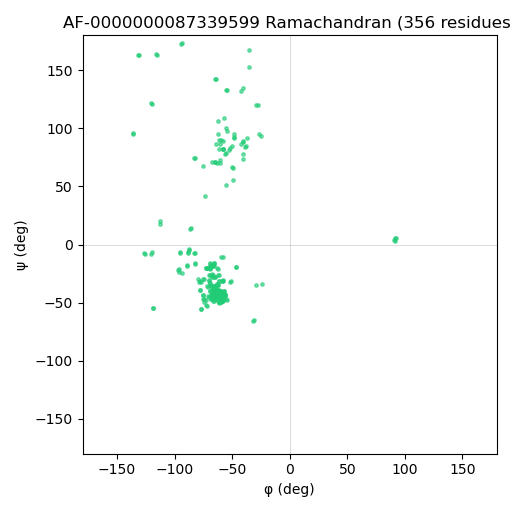 32.438 12.773 1 94.69 177 LEU A CA 1
ATOM 1303 C C . LEU A 1 177 ? -7.168 32.75 13.633 1 94.69 177 LEU A C 1
ATOM 1305 O O . LEU A 1 177 ? -7.922 33.688 13.328 1 94.69 177 LEU A O 1
ATOM 1309 N N . ILE A 1 178 ? -7.445 31.984 14.57 1 90.19 178 ILE A N 1
ATOM 1310 C CA . ILE A 1 178 ? -8.602 32.188 15.43 1 90.19 178 ILE A CA 1
ATOM 1311 C C . ILE A 1 178 ? -8.43 33.5 16.219 1 90.19 178 ILE A C 1
ATOM 1313 O O . ILE A 1 178 ? -9.383 34.281 16.375 1 90.19 178 ILE A O 1
ATOM 1317 N N . HIS A 1 179 ? -7.27 33.719 16.781 1 73.56 179 HIS A N 1
ATOM 1318 C CA . HIS A 1 179 ? -7.07 34.875 17.656 1 73.56 179 HIS A CA 1
ATOM 1319 C C . HIS A 1 179 ? -6.707 36.125 16.859 1 73.56 179 HIS A C 1
ATOM 1321 O O . HIS A 1 179 ? -6.41 37.156 17.438 1 73.56 179 HIS A O 1
ATOM 1327 N N . LYS A 1 180 ? -6.906 36.094 15.508 1 60.91 180 LYS A N 1
ATOM 1328 C CA . LYS A 1 180 ? -6.672 37.344 14.797 1 60.91 180 LYS A CA 1
ATOM 1329 C C . LYS A 1 180 ? -7.992 38.031 14.461 1 60.91 180 LYS A C 1
ATOM 1331 O O . LYS A 1 180 ? -9.016 37.375 14.289 1 60.91 180 LYS A O 1
ATOM 1336 N N . MET B 1 1 ? -19.812 10.688 -47.844 1 18.47 1 MET B N 1
ATOM 1337 C CA . MET B 1 1 ? -18.547 11.312 -47.469 1 18.47 1 MET B CA 1
ATOM 1338 C C . MET B 1 1 ? -18.141 10.906 -46.062 1 18.47 1 MET B C 1
ATOM 1340 O O . MET B 1 1 ? -18.969 10.406 -45.281 1 18.47 1 MET B O 1
ATOM 1344 N N . ALA B 1 2 ? -16.75 11.391 -45.656 1 25.64 2 ALA B N 1
ATOM 1345 C CA . ALA B 1 2 ? -15.531 11.172 -44.875 1 25.64 2 ALA B CA 1
ATOM 1346 C C . ALA B 1 2 ? -15.766 11.438 -43.406 1 25.64 2 ALA B C 1
ATOM 1348 O O . ALA B 1 2 ? -15.742 12.586 -42.969 1 25.64 2 ALA B O 1
ATOM 1349 N N . GLY B 1 3 ? -16.797 11.055 -42.875 1 28.47 3 GLY B N 1
ATOM 1350 C CA . GLY B 1 3 ? -17.031 11.688 -41.594 1 28.47 3 GLY B CA 1
ATOM 1351 C C . GLY B 1 3 ? -15.945 11.391 -40.562 1 28.47 3 GLY B C 1
ATOM 1352 O O . GLY B 1 3 ? -15.555 10.234 -40.375 1 28.47 3 GLY B O 1
ATOM 1353 N N . THR B 1 4 ? -15.07 12.375 -40.25 1 28.83 4 THR B N 1
ATOM 1354 C CA . THR B 1 4 ? -13.812 12.508 -39.5 1 28.83 4 THR B CA 1
ATOM 1355 C C . THR B 1 4 ? -14.016 12.227 -38.031 1 28.83 4 THR B C 1
ATOM 1357 O O . THR B 1 4 ? -14.82 12.898 -37.375 1 28.83 4 THR B O 1
ATOM 1360 N N . ALA B 1 5 ? -14.234 11.023 -37.688 1 32.75 5 ALA B N 1
ATOM 1361 C CA . ALA B 1 5 ? -14.406 10.547 -36.344 1 32.75 5 ALA B CA 1
ATOM 1362 C C . ALA B 1 5 ? -13.297 11.07 -35.438 1 32.75 5 ALA B C 1
ATOM 1364 O O . ALA B 1 5 ? -12.109 10.906 -35.719 1 32.75 5 ALA B O 1
ATOM 1365 N N . THR B 1 6 ? -13.523 12.219 -34.688 1 31.69 6 THR B N 1
ATOM 1366 C CA . THR B 1 6 ? -12.641 12.945 -33.781 1 31.69 6 THR B CA 1
ATOM 1367 C C . THR B 1 6 ? -12.219 12.062 -32.625 1 31.69 6 THR B C 1
ATOM 1369 O O . THR B 1 6 ? -13.062 11.5 -31.938 1 31.69 6 THR B O 1
ATOM 1372 N N . THR B 1 7 ? -11.242 11.234 -32.781 1 29.88 7 THR B N 1
ATOM 1373 C CA . THR B 1 7 ? -10.602 10.336 -31.828 1 29.88 7 THR B CA 1
ATOM 1374 C C . THR B 1 7 ? -10.164 11.102 -30.578 1 29.88 7 THR B C 1
ATOM 1376 O O . THR B 1 7 ? -9.375 12.039 -30.672 1 29.88 7 THR B O 1
ATOM 1379 N N . SER B 1 8 ? -11.078 11.359 -29.625 1 27.97 8 SER B N 1
ATOM 1380 C CA . SER B 1 8 ? -10.773 12.125 -28.422 1 27.97 8 SER B CA 1
ATOM 1381 C C . SER B 1 8 ? -9.703 11.43 -27.578 1 27.97 8 SER B C 1
ATOM 1383 O O . SER B 1 8 ? -9.828 10.25 -27.266 1 27.97 8 SER B O 1
ATOM 1385 N N . THR B 1 9 ? -8.445 11.789 -27.734 1 28 9 THR B N 1
ATOM 1386 C CA . THR B 1 9 ? -7.199 11.391 -27.094 1 28 9 THR B CA 1
ATOM 1387 C C . THR B 1 9 ? -7.262 11.641 -25.594 1 28 9 THR B C 1
ATOM 1389 O O . THR B 1 9 ? -7.41 12.781 -25.156 1 28 9 THR B O 1
ATOM 1392 N N . ALA B 1 10 ? -7.84 10.758 -24.844 1 24.88 10 ALA B N 1
ATOM 1393 C CA . ALA B 1 10 ? -7.879 10.906 -23.391 1 24.88 10 ALA B CA 1
ATOM 1394 C C . ALA B 1 10 ? -6.473 10.969 -22.812 1 24.88 10 ALA B C 1
ATOM 1396 O O . ALA B 1 10 ? -5.684 10.031 -22.969 1 24.88 10 ALA B O 1
ATOM 1397 N N . THR B 1 11 ? -5.797 12.141 -22.641 1 24.62 11 THR B N 1
ATOM 1398 C CA . THR B 1 11 ? -4.492 12.445 -22.062 1 24.62 11 THR B CA 1
ATOM 1399 C C . THR B 1 11 ? -4.473 12.102 -20.578 1 24.62 11 THR B C 1
ATOM 1401 O O . THR B 1 11 ? -5.277 12.625 -19.797 1 24.62 11 THR B O 1
ATOM 1404 N N . VAL B 1 12 ? -4.176 10.906 -20.219 1 24.73 12 VAL B N 1
ATOM 1405 C CA . VAL B 1 12 ? -3.928 10.57 -18.828 1 24.73 12 VAL B CA 1
ATOM 1406 C C . VAL B 1 12 ? -2.832 11.469 -18.25 1 24.73 12 VAL B C 1
ATOM 1408 O O . VAL B 1 12 ? -1.706 11.477 -18.766 1 24.73 12 VAL B O 1
ATOM 1411 N N . LEU B 1 13 ? -3.125 12.5 -17.516 1 24.2 13 LEU B N 1
ATOM 1412 C CA . LEU B 1 13 ? -2.23 13.398 -16.797 1 24.2 13 LEU B CA 1
ATOM 1413 C C . LEU B 1 13 ? -1.539 12.672 -15.648 1 24.2 13 LEU B C 1
ATOM 1415 O O . LEU B 1 13 ? -2.186 12.305 -14.664 1 24.2 13 LEU B O 1
ATOM 1419 N N . VAL B 1 14 ? -0.631 11.797 -15.977 1 24.92 14 VAL B N 1
ATOM 1420 C CA . VAL B 1 14 ? 0.289 11.391 -14.922 1 24.92 14 VAL B CA 1
ATOM 1421 C C . VAL B 1 14 ? 0.839 12.633 -14.219 1 24.92 14 VAL B C 1
ATOM 1423 O O . VAL B 1 14 ? 1.533 13.445 -14.836 1 24.92 14 VAL B O 1
ATOM 1426 N N . ILE B 1 15 ? 0.21 13.016 -13.195 1 26.41 15 ILE B N 1
ATOM 1427 C CA . ILE B 1 15 ? 0.762 14.094 -12.383 1 26.41 15 ILE B CA 1
ATOM 1428 C C . ILE B 1 15 ? 2.1 13.656 -11.789 1 26.41 15 ILE B C 1
ATOM 1430 O O . ILE B 1 15 ? 2.15 12.742 -10.953 1 26.41 15 ILE B O 1
ATOM 1434 N N . LEU B 1 16 ? 3.123 13.523 -12.609 1 26.7 16 LEU B N 1
ATOM 1435 C CA . LEU B 1 16 ? 4.488 13.508 -12.094 1 26.7 16 LEU B CA 1
ATOM 1436 C C . LEU B 1 16 ? 4.672 14.578 -11.016 1 26.7 16 LEU B C 1
ATOM 1438 O O . LEU B 1 16 ? 4.613 15.773 -11.312 1 26.7 16 LEU B O 1
ATOM 1442 N N . VAL B 1 17 ? 4.348 14.18 -9.867 1 27.23 17 VAL B N 1
ATOM 1443 C CA . VAL B 1 17 ? 4.812 15.078 -8.82 1 27.23 17 VAL B CA 1
ATOM 1444 C C . VAL B 1 17 ? 6.328 15.258 -8.922 1 27.23 17 VAL B C 1
ATOM 1446 O O . VAL B 1 17 ? 7.082 14.289 -8.805 1 27.23 17 VAL B O 1
ATOM 1449 N N . ILE B 1 18 ? 6.742 16.062 -9.844 1 27.42 18 ILE B N 1
ATOM 1450 C CA . ILE B 1 18 ? 8.102 16.594 -9.875 1 27.42 18 ILE B CA 1
ATOM 1451 C C . ILE B 1 18 ? 8.57 16.891 -8.445 1 27.42 18 ILE B C 1
ATOM 1453 O O . ILE B 1 18 ? 8.008 17.75 -7.77 1 27.42 18 ILE B O 1
ATOM 1457 N N . LEU B 1 19 ? 9.094 15.828 -7.789 1 28.61 19 LEU B N 1
ATOM 1458 C CA . LEU B 1 19 ? 9.93 16.125 -6.633 1 28.61 19 LEU B CA 1
ATOM 1459 C C . LEU B 1 19 ? 10.977 17.188 -6.977 1 28.61 19 LEU B C 1
ATOM 1461 O O . LEU B 1 19 ? 11.898 16.922 -7.746 1 28.61 19 LEU B O 1
ATOM 1465 N N . SER B 1 20 ? 10.586 18.375 -7.262 1 29.45 20 SER B N 1
ATOM 1466 C CA . SER B 1 20 ? 11.539 19.469 -7.363 1 29.45 20 SER B CA 1
ATOM 1467 C C . SER B 1 20 ? 12.641 19.344 -6.312 1 29.45 20 SER B C 1
ATOM 1469 O O . SER B 1 20 ? 12.359 19.328 -5.113 1 29.45 20 SER B O 1
ATOM 1471 N N . CYS B 1 21 ? 13.695 18.734 -6.602 1 30.81 21 CYS B N 1
ATOM 1472 C CA . CYS B 1 21 ? 14.984 18.844 -5.926 1 30.81 21 CYS B CA 1
ATOM 1473 C C . CYS B 1 21 ? 15.234 20.266 -5.441 1 30.81 21 CYS B C 1
ATOM 1475 O O . CYS B 1 21 ? 14.641 21.219 -5.961 1 30.81 21 CYS B O 1
ATOM 1477 N N . GLY B 1 22 ? 16.312 20.391 -4.539 1 31.61 22 GLY B N 1
ATOM 1478 C CA . GLY B 1 22 ? 16.828 21.5 -3.746 1 31.61 22 GLY B CA 1
ATOM 1479 C C . GLY B 1 22 ? 17.172 22.719 -4.578 1 31.61 22 GLY B C 1
ATOM 1480 O O . GLY B 1 22 ? 18.219 22.766 -5.227 1 31.61 22 GLY B O 1
ATOM 1481 N N . LEU B 1 23 ? 16.328 23.25 -5.445 1 33.69 23 LEU B N 1
ATOM 1482 C CA . LEU B 1 23 ? 16.828 24.578 -5.75 1 33.69 23 LEU B CA 1
ATOM 1483 C C . LEU B 1 23 ? 17.312 25.281 -4.484 1 33.69 23 LEU B C 1
ATOM 1485 O O . LEU B 1 23 ? 16.75 25.078 -3.404 1 33.69 23 LEU B O 1
ATOM 1489 N N . PRO B 1 24 ? 18.531 25.875 -4.551 1 34.84 24 PRO B N 1
ATOM 1490 C CA . PRO B 1 24 ? 18.891 26.719 -3.404 1 34.84 24 PRO B CA 1
ATOM 1491 C C . PRO B 1 24 ? 17.719 27.547 -2.898 1 34.84 24 PRO B C 1
ATOM 1493 O O . PRO B 1 24 ? 17.141 28.344 -3.656 1 34.84 24 PRO B O 1
ATOM 1496 N N . ALA B 1 25 ? 16.75 27.078 -2.246 1 36.81 25 ALA B N 1
ATOM 1497 C CA . ALA B 1 25 ? 15.75 27.906 -1.58 1 36.81 25 ALA B CA 1
ATOM 1498 C C . ALA B 1 25 ? 16.312 29.281 -1.241 1 36.81 25 ALA B C 1
ATOM 1500 O O . ALA B 1 25 ? 17.375 29.391 -0.606 1 36.81 25 ALA B O 1
ATOM 1501 N N . GLY B 1 26 ? 16.141 30.219 -2.041 1 35.84 26 GLY B N 1
ATOM 1502 C CA . GLY B 1 26 ? 16.391 31.594 -1.664 1 35.84 26 GLY B CA 1
ATOM 1503 C C . GLY B 1 26 ? 16.219 31.859 -0.178 1 35.84 26 GLY B C 1
ATOM 1504 O O . GLY B 1 26 ? 15.352 31.266 0.462 1 35.84 26 GLY B O 1
ATOM 1505 N N . HIS B 1 27 ? 17.188 32.312 0.613 1 42.75 27 HIS B N 1
ATOM 1506 C CA . HIS B 1 27 ? 17.359 32.906 1.946 1 42.75 27 HIS B CA 1
ATOM 1507 C C . HIS B 1 27 ? 16.078 33.594 2.414 1 42.75 27 HIS B C 1
ATOM 1509 O O . HIS B 1 27 ? 15.852 33.75 3.617 1 42.75 27 HIS B O 1
ATOM 1515 N N . ALA B 1 28 ? 15.32 34.188 1.432 1 40.16 28 ALA B N 1
ATOM 1516 C CA . ALA B 1 28 ? 14.297 35.156 1.843 1 40.16 28 ALA B CA 1
ATOM 1517 C C . ALA B 1 28 ? 13.094 34.438 2.461 1 40.16 28 ALA B C 1
ATOM 1519 O O . ALA B 1 28 ? 12.531 34.906 3.449 1 40.16 28 ALA B O 1
ATOM 1520 N N . ASN B 1 29 ? 12.461 33.25 1.701 1 49.25 29 ASN B N 1
ATOM 1521 C CA . ASN B 1 29 ? 11.102 32.75 1.789 1 49.25 29 ASN B CA 1
ATOM 1522 C C . ASN B 1 29 ? 10.938 31.812 2.992 1 49.25 29 ASN B C 1
ATOM 1524 O O . ASN B 1 29 ? 9.828 31.391 3.307 1 49.25 29 ASN B O 1
ATOM 1528 N N . ALA B 1 30 ? 12.148 31.344 3.521 1 59.19 30 ALA B N 1
ATOM 1529 C CA . ALA B 1 30 ? 12.391 30.844 4.871 1 59.19 30 ALA B CA 1
ATOM 1530 C C . ALA B 1 30 ? 12.031 31.906 5.918 1 59.19 30 ALA B C 1
ATOM 1532 O O . ALA B 1 30 ? 11.727 31.562 7.066 1 59.19 30 ALA B O 1
ATOM 1533 N N . VAL B 1 31 ? 11.789 33.125 5.391 1 67.56 31 VAL B N 1
ATOM 1534 C CA . VAL B 1 31 ? 11.727 34.219 6.34 1 67.56 31 VAL B CA 1
ATOM 1535 C C . VAL B 1 31 ? 10.367 34.25 7.031 1 67.56 31 VAL B C 1
ATOM 1537 O O . VAL B 1 31 ? 10.273 34.469 8.234 1 67.56 31 VAL B O 1
ATOM 1540 N N . PHE B 1 32 ? 9.312 33.75 6.258 1 88.12 32 PHE B N 1
ATOM 1541 C CA . PHE B 1 32 ? 8.016 33.875 6.918 1 88.12 32 PHE B CA 1
ATOM 1542 C C . PHE B 1 32 ? 7.66 32.562 7.613 1 88.12 32 PHE B C 1
ATOM 1544 O O . PHE B 1 32 ? 6.945 32.562 8.617 1 88.12 32 PHE B O 1
ATOM 1551 N N . ILE B 1 33 ? 8.211 31.547 7.168 1 92.81 33 ILE B N 1
ATOM 1552 C CA . ILE B 1 33 ? 7.922 30.219 7.719 1 92.81 33 ILE B CA 1
ATOM 1553 C C . ILE B 1 33 ? 8.484 30.125 9.133 1 92.81 33 ILE B C 1
ATOM 1555 O O . ILE B 1 33 ? 7.773 29.703 10.055 1 92.81 33 ILE B O 1
ATOM 1559 N N . SER B 1 34 ? 9.664 30.578 9.328 1 91.56 34 SER B N 1
ATOM 1560 C CA . SER B 1 34 ? 10.352 30.375 10.594 1 91.56 34 SER B CA 1
ATOM 1561 C C . SER B 1 34 ? 9.648 31.109 11.727 1 91.56 34 SER B C 1
ATOM 1563 O O . SER B 1 34 ? 9.312 30.516 12.758 1 91.56 34 SER B O 1
ATOM 1565 N N . PRO B 1 35 ? 9.297 32.406 11.562 1 93.44 35 PRO B N 1
ATOM 1566 C CA . PRO B 1 35 ? 8.602 33.094 12.656 1 93.44 35 PRO B CA 1
ATOM 1567 C C . PRO B 1 35 ? 7.207 32.531 12.914 1 93.44 35 PRO B C 1
ATOM 1569 O O . PRO B 1 35 ? 6.758 32.5 14.062 1 93.44 35 PRO B O 1
ATOM 1572 N N . THR B 1 36 ? 6.527 32.156 11.875 1 94.81 36 THR B N 1
ATOM 1573 C CA . THR B 1 36 ? 5.203 31.562 12.047 1 94.81 36 THR B CA 1
ATOM 1574 C C . THR B 1 36 ? 5.289 30.25 12.797 1 94.81 36 THR B C 1
ATOM 1576 O O . THR B 1 36 ? 4.508 30 13.719 1 94.81 36 THR B O 1
ATOM 1579 N N . CYS B 1 37 ? 6.262 29.438 12.422 1 96.06 37 CYS B N 1
ATOM 1580 C CA . CYS B 1 37 ? 6.395 28.109 13.008 1 96.06 37 CYS B CA 1
ATOM 1581 C C . CYS B 1 37 ? 6.836 28.203 14.461 1 96.06 37 CYS B C 1
ATOM 1583 O O . CYS B 1 37 ? 6.508 27.328 15.266 1 96.06 37 CYS B O 1
ATOM 1585 N N . LYS B 1 38 ? 7.496 29.188 14.883 1 95.31 38 LYS B N 1
ATOM 1586 C CA . LYS B 1 38 ? 7.91 29.391 16.266 1 95.31 38 LYS B CA 1
ATOM 1587 C C . LYS B 1 38 ? 6.699 29.516 17.188 1 95.31 38 LYS B C 1
ATOM 1589 O O . LYS B 1 38 ? 6.805 29.312 18.391 1 95.31 38 LYS B O 1
ATOM 1594 N N . LYS B 1 39 ? 5.543 29.859 16.625 1 94.19 39 LYS B N 1
ATOM 1595 C CA . LYS B 1 39 ? 4.32 30.047 17.406 1 94.19 39 LYS B CA 1
ATOM 1596 C C . LYS B 1 39 ? 3.574 28.719 17.562 1 94.19 39 LYS B C 1
ATOM 1598 O O . LYS B 1 39 ? 2.541 28.672 18.234 1 94.19 39 LYS B O 1
ATOM 1603 N N . THR B 1 40 ? 4.027 27.719 16.969 1 93.44 40 THR B N 1
ATOM 1604 C CA . THR B 1 40 ? 3.41 26.406 17.109 1 93.44 40 THR B CA 1
ATOM 1605 C C . THR B 1 40 ? 4.082 25.609 18.219 1 93.44 40 THR B C 1
ATOM 1607 O O . THR B 1 40 ? 5.113 26.031 18.75 1 93.44 40 THR B O 1
ATOM 1610 N N . LYS B 1 41 ? 3.545 24.406 18.594 1 88.25 41 LYS B N 1
ATOM 1611 C CA . LYS B 1 41 ? 4.062 23.578 19.688 1 88.25 41 LYS B CA 1
ATOM 1612 C C . LYS B 1 41 ? 5.422 22.984 19.312 1 88.25 41 LYS B C 1
ATOM 1614 O O . LYS B 1 41 ? 6.262 22.766 20.188 1 88.25 41 LYS B O 1
ATOM 1619 N N . ASN B 1 42 ? 5.641 22.688 18.109 1 89.75 42 ASN B N 1
ATOM 1620 C CA . ASN B 1 42 ? 6.875 22.109 17.594 1 89.75 42 ASN B CA 1
ATOM 1621 C C . ASN B 1 42 ? 7.312 22.766 16.297 1 89.75 42 ASN B C 1
ATOM 1623 O O . ASN B 1 42 ? 6.941 22.328 15.211 1 89.75 42 ASN B O 1
ATOM 1627 N N . ALA B 1 43 ? 8.211 23.734 16.484 1 93.5 43 ALA B N 1
ATOM 1628 C CA . ALA B 1 43 ? 8.641 24.562 15.359 1 93.5 43 ALA B CA 1
ATOM 1629 C C . ALA B 1 43 ? 9.359 23.719 14.312 1 93.5 43 ALA B C 1
ATOM 1631 O O . ALA B 1 43 ? 9.211 23.938 13.109 1 93.5 43 ALA B O 1
ATOM 1632 N N . ALA B 1 44 ? 10.117 22.844 14.773 1 90.12 44 ALA B N 1
ATOM 1633 C CA . ALA B 1 44 ? 10.875 22 13.844 1 90.12 44 ALA B CA 1
ATOM 1634 C C . ALA B 1 44 ? 9.945 21.141 12.992 1 90.12 44 ALA B C 1
ATOM 1636 O O . ALA B 1 44 ? 10.141 21.016 11.781 1 90.12 44 ALA B O 1
ATOM 1637 N N . LEU B 1 45 ? 8.945 20.547 13.656 1 90.06 45 LEU B N 1
ATOM 1638 C CA . LEU B 1 45 ? 7.973 19.734 12.938 1 90.06 45 LEU B CA 1
ATOM 1639 C C . LEU B 1 45 ? 7.176 20.578 11.953 1 90.06 45 LEU B C 1
ATOM 1641 O O . LEU B 1 45 ? 6.902 20.141 10.828 1 90.06 45 LEU B O 1
ATOM 1645 N N . CYS B 1 46 ? 6.789 21.766 12.414 1 95.5 46 CYS B N 1
ATOM 1646 C CA . CYS B 1 46 ? 6.074 22.703 11.555 1 95.5 46 CYS B CA 1
ATOM 1647 C C . CYS B 1 46 ? 6.859 22.969 10.281 1 95.5 46 CYS B C 1
ATOM 1649 O O . CYS B 1 46 ? 6.316 22.859 9.18 1 95.5 46 CYS B O 1
ATOM 1651 N N . LYS B 1 47 ? 8.133 23.25 10.398 1 93.19 47 LYS B N 1
ATOM 1652 C CA . LYS B 1 47 ? 8.984 23.531 9.25 1 93.19 47 LYS B CA 1
ATOM 1653 C C . LYS B 1 47 ? 9.094 22.312 8.344 1 93.19 47 LYS B C 1
ATOM 1655 O O . LYS B 1 47 ? 9.062 22.438 7.117 1 93.19 47 LYS B O 1
ATOM 1660 N N . GLN B 1 48 ? 9.242 21.203 8.938 1 87.81 48 GLN B N 1
ATOM 1661 C CA . GLN B 1 48 ? 9.398 19.953 8.18 1 87.81 48 GLN B CA 1
ATOM 1662 C C . GLN B 1 48 ? 8.156 19.672 7.344 1 87.81 48 GLN B C 1
ATOM 1664 O O . GLN B 1 48 ? 8.266 19.266 6.18 1 87.81 48 GLN B O 1
ATOM 1669 N N . VAL B 1 49 ? 7.012 19.812 7.906 1 90.44 49 VAL B N 1
ATOM 1670 C CA . VAL B 1 49 ? 5.766 19.531 7.207 1 90.44 49 VAL B CA 1
ATOM 1671 C C . VAL B 1 49 ? 5.578 20.516 6.059 1 90.44 49 VAL B C 1
ATOM 1673 O O . VAL B 1 49 ? 5.234 20.125 4.941 1 90.44 49 VAL B O 1
ATOM 1676 N N . LEU B 1 50 ? 5.82 21.766 6.273 1 92.81 50 LEU B N 1
ATOM 1677 C CA . LEU B 1 50 ? 5.617 22.797 5.258 1 92.81 50 LEU B CA 1
ATOM 1678 C C . LEU B 1 50 ? 6.594 22.625 4.102 1 92.81 50 LEU B C 1
ATOM 1680 O O . LEU B 1 50 ? 6.277 22.969 2.957 1 92.81 50 LEU B O 1
ATOM 1684 N N . ARG B 1 51 ? 7.695 22.047 4.355 1 86.44 51 ARG B N 1
ATOM 1685 C CA . ARG B 1 51 ? 8.703 21.812 3.318 1 86.44 51 ARG B CA 1
ATOM 1686 C C . ARG B 1 51 ? 8.219 20.781 2.303 1 86.44 51 ARG B C 1
ATOM 1688 O O . ARG B 1 51 ? 8.773 20.672 1.208 1 86.44 51 ARG B O 1
ATOM 1695 N N . LEU B 1 52 ? 7.242 20.062 2.73 1 82.25 52 LEU B N 1
ATOM 1696 C CA . LEU B 1 52 ? 6.703 19.047 1.825 1 82.25 52 LEU B CA 1
ATOM 1697 C C . LEU B 1 52 ? 6.02 19.703 0.628 1 82.25 52 LEU B C 1
ATOM 1699 O O . LEU B 1 52 ? 5.75 19.047 -0.375 1 82.25 52 LEU B O 1
ATOM 1703 N N . ASP B 1 53 ? 5.68 20.938 0.713 1 86.44 53 ASP B N 1
ATOM 1704 C CA . ASP B 1 53 ? 5.078 21.688 -0.377 1 86.44 53 ASP B CA 1
ATOM 1705 C C . ASP B 1 53 ? 5.941 22.891 -0.752 1 86.44 53 ASP B C 1
ATOM 1707 O O . ASP B 1 53 ? 6.109 23.812 0.046 1 86.44 53 ASP B O 1
ATOM 1711 N N . GLN B 1 54 ? 6.367 22.969 -1.979 1 83.5 54 GLN B N 1
ATOM 1712 C CA . GLN B 1 54 ? 7.273 24.016 -2.447 1 83.5 54 GLN B CA 1
ATOM 1713 C C . GLN B 1 54 ? 6.578 25.375 -2.467 1 83.5 54 GLN B C 1
ATOM 1715 O O . GLN B 1 54 ? 7.234 26.422 -2.418 1 83.5 54 GLN B O 1
ATOM 1720 N N . GLY B 1 55 ? 5.281 25.359 -2.494 1 86.81 55 GLY B N 1
ATOM 1721 C CA . GLY B 1 55 ? 4.539 26.609 -2.447 1 86.81 55 GLY B CA 1
ATOM 1722 C C . GLY B 1 55 ? 4.695 27.344 -1.13 1 86.81 55 GLY B C 1
ATOM 1723 O O . GLY B 1 55 ? 4.395 28.547 -1.041 1 86.81 55 GLY B O 1
ATOM 1724 N N . SER B 1 56 ? 5.188 26.578 -0.159 1 90.75 56 SER B N 1
ATOM 1725 C CA . SER B 1 56 ? 5.289 27.172 1.169 1 90.75 56 SER B CA 1
ATOM 1726 C C . SER B 1 56 ? 6.285 28.328 1.179 1 90.75 56 SER B C 1
ATOM 1728 O O . SER B 1 56 ? 6.141 29.281 1.955 1 90.75 56 SER B O 1
ATOM 1730 N N . VAL B 1 57 ? 7.258 28.281 0.312 1 88.31 57 VAL B N 1
ATOM 1731 C CA . VAL B 1 57 ? 8.305 29.297 0.296 1 88.31 57 VAL B CA 1
ATOM 1732 C C . VAL B 1 57 ? 7.742 30.609 -0.245 1 88.31 57 VAL B C 1
ATOM 1734 O O . VAL B 1 57 ? 8.281 31.688 0.027 1 88.31 57 VAL B O 1
ATOM 1737 N N . LYS B 1 58 ? 6.664 30.516 -0.941 1 89.25 58 LYS B N 1
ATOM 1738 C CA . LYS B 1 58 ? 6.066 31.703 -1.527 1 89.25 58 LYS B CA 1
ATOM 1739 C C . LYS B 1 58 ? 4.965 32.281 -0.631 1 89.25 58 LYS B C 1
ATOM 1741 O O . LYS B 1 58 ? 4.402 33.344 -0.918 1 89.25 58 LYS B O 1
ATOM 1746 N N . ALA B 1 59 ? 4.668 31.547 0.392 1 92.44 59 ALA B N 1
ATOM 1747 C CA . ALA B 1 59 ? 3.613 32 1.294 1 92.44 59 ALA B CA 1
ATOM 1748 C C . ALA B 1 59 ? 4.012 33.312 1.996 1 92.44 59 ALA B C 1
ATOM 1750 O O . ALA B 1 59 ? 5.172 33.469 2.365 1 92.44 59 ALA B O 1
ATOM 1751 N N . SER B 1 60 ? 2.986 34.188 2.172 1 92.12 60 SER B N 1
ATOM 1752 C CA . SER B 1 60 ? 3.291 35.5 2.775 1 92.12 60 SER B CA 1
ATOM 1753 C C . SER B 1 60 ? 2.402 35.75 3.984 1 92.12 60 SER B C 1
ATOM 1755 O O . SER B 1 60 ? 2.576 36.781 4.68 1 92.12 60 SER B O 1
ATOM 1757 N N . THR B 1 61 ? 1.425 34.938 4.262 1 94.19 61 THR B N 1
ATOM 1758 C CA . THR B 1 61 ? 0.542 35.094 5.414 1 94.19 61 THR B CA 1
ATOM 1759 C C . THR B 1 61 ? 0.402 33.781 6.168 1 94.19 61 THR B C 1
ATOM 1761 O O . THR B 1 61 ? 0.721 32.719 5.633 1 94.19 61 THR B O 1
ATOM 1764 N N . VAL B 1 62 ? -0.089 33.938 7.422 1 95 62 VAL B N 1
ATOM 1765 C CA . VAL B 1 62 ? -0.41 32.75 8.203 1 95 62 VAL B CA 1
ATOM 1766 C C . VAL B 1 62 ? -1.515 31.953 7.504 1 95 62 VAL B C 1
ATOM 1768 O O . VAL B 1 62 ? -1.504 30.719 7.512 1 95 62 VAL B O 1
ATOM 1771 N N . HIS B 1 63 ? -2.441 32.688 6.852 1 96.19 63 HIS B N 1
ATOM 1772 C CA . HIS B 1 63 ? -3.535 32.031 6.125 1 96.19 63 HIS B CA 1
ATOM 1773 C C . HIS B 1 63 ? -3.008 31.172 4.984 1 96.19 63 HIS B C 1
ATOM 1775 O O . HIS B 1 63 ? -3.465 30.047 4.793 1 96.19 63 HIS B O 1
ATOM 1781 N N . ASP B 1 64 ? -2.047 31.656 4.266 1 95.56 64 ASP B N 1
ATOM 1782 C CA . ASP B 1 64 ? -1.434 30.891 3.178 1 95.56 64 ASP B CA 1
ATOM 1783 C C . ASP B 1 64 ? -0.785 29.609 3.697 1 95.56 64 ASP B C 1
ATOM 1785 O O . ASP B 1 64 ? -0.976 28.531 3.123 1 95.56 64 ASP B O 1
ATOM 1789 N N . LEU B 1 65 ? -0.07 29.75 4.762 1 96.56 65 LEU B N 1
ATOM 1790 C CA . LEU B 1 65 ? 0.639 28.594 5.324 1 96.56 65 LEU B CA 1
ATOM 1791 C C . LEU B 1 65 ? -0.343 27.562 5.871 1 96.56 65 LEU B C 1
ATOM 1793 O O . LEU B 1 65 ? -0.139 26.359 5.707 1 96.56 65 LEU B O 1
ATOM 1797 N N . ALA B 1 66 ? -1.372 28.094 6.547 1 97.25 66 ALA B N 1
ATOM 1798 C CA . ALA B 1 66 ? -2.402 27.188 7.055 1 97.25 66 ALA B CA 1
ATOM 1799 C C . ALA B 1 66 ? -3.086 26.438 5.914 1 97.25 66 ALA B C 1
ATOM 1801 O O . ALA B 1 66 ? -3.359 25.234 6.027 1 97.25 66 ALA B O 1
ATOM 1802 N N . SER B 1 67 ? -3.33 27.125 4.82 1 97.19 67 SER B N 1
ATOM 1803 C CA . SER B 1 67 ? -3.941 26.516 3.646 1 97.19 67 SER B CA 1
ATOM 1804 C C . SER B 1 67 ? -3.039 25.438 3.055 1 97.19 67 SER B C 1
ATOM 1806 O O . SER B 1 67 ? -3.512 24.359 2.682 1 97.19 67 SER B O 1
ATOM 1808 N N . ILE B 1 68 ? -1.788 25.719 2.943 1 95.25 68 ILE B N 1
ATOM 1809 C CA . ILE B 1 68 ? -0.812 24.766 2.42 1 95.25 68 ILE B CA 1
ATOM 1810 C C . ILE B 1 68 ? -0.751 23.547 3.324 1 95.25 68 ILE B C 1
ATOM 1812 O O . ILE B 1 68 ? -0.774 22.406 2.842 1 95.25 68 ILE B O 1
ATOM 1816 N N . ALA B 1 69 ? -0.694 23.781 4.668 1 96.12 69 ALA B N 1
ATOM 1817 C CA . ALA B 1 69 ? -0.642 22.672 5.617 1 96.12 69 ALA B CA 1
ATOM 1818 C C . ALA B 1 69 ? -1.888 21.797 5.508 1 96.12 69 ALA B C 1
ATOM 1820 O O . ALA B 1 69 ? -1.796 20.562 5.539 1 96.12 69 ALA B O 1
ATOM 1821 N N . LEU B 1 70 ? -3.068 22.406 5.398 1 97.19 70 LEU B N 1
ATOM 1822 C CA . LEU B 1 70 ? -4.309 21.672 5.195 1 97.19 70 LEU B CA 1
ATOM 1823 C C . LEU B 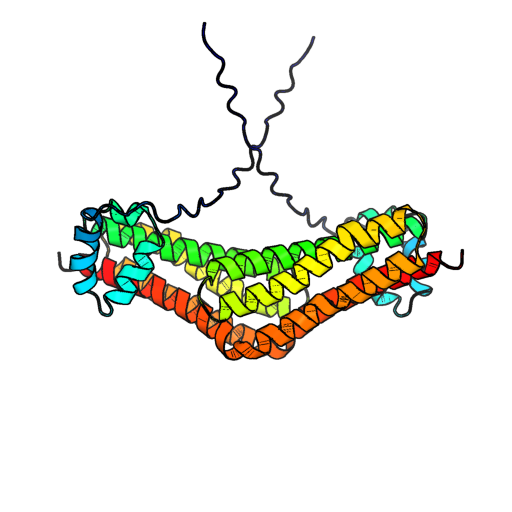1 70 ? -4.25 20.859 3.91 1 97.19 70 LEU B C 1
ATOM 1825 O O . LEU B 1 70 ? -4.691 19.703 3.879 1 97.19 70 LEU B O 1
ATOM 1829 N N . GLY B 1 71 ? -3.717 21.453 2.875 1 95.62 71 GLY B N 1
ATOM 1830 C CA . GLY B 1 71 ? -3.523 20.75 1.619 1 95.62 71 GLY B CA 1
ATOM 1831 C C . GLY B 1 71 ? -2.598 19.547 1.742 1 95.62 71 GLY B C 1
ATOM 1832 O O . GLY B 1 71 ? -2.863 18.5 1.172 1 95.62 71 GLY B O 1
ATOM 1833 N N . ILE B 1 72 ? -1.521 19.688 2.461 1 91.5 72 ILE B N 1
ATOM 1834 C CA . ILE B 1 72 ? -0.564 18.609 2.682 1 91.5 72 ILE B CA 1
ATOM 1835 C C . ILE B 1 72 ? -1.247 17.453 3.414 1 91.5 72 ILE B C 1
ATOM 1837 O O . ILE B 1 72 ? -1.116 16.297 3.018 1 91.5 72 ILE B O 1
ATOM 1841 N N . ALA B 1 73 ? -2.004 17.734 4.496 1 93.94 73 ALA B N 1
ATOM 1842 C CA . ALA B 1 73 ? -2.744 16.719 5.234 1 93.94 73 ALA B CA 1
ATOM 1843 C C . ALA B 1 73 ? -3.756 16.016 4.332 1 93.94 73 ALA B C 1
ATOM 1845 O O . ALA B 1 73 ? -3.877 14.789 4.359 1 93.94 73 ALA B O 1
ATOM 1846 N N . THR B 1 74 ? -4.434 16.797 3.51 1 95.25 74 THR B N 1
ATOM 1847 C CA . THR B 1 74 ? -5.438 16.266 2.596 1 95.25 74 THR B CA 1
ATOM 1848 C C . THR B 1 74 ? -4.793 15.344 1.563 1 95.25 74 THR B C 1
ATOM 1850 O O . THR B 1 74 ? -5.297 14.242 1.304 1 95.25 74 THR B O 1
ATOM 1853 N N . SER B 1 75 ? -3.705 15.781 0.964 1 90 75 SER B N 1
ATOM 1854 C CA . SER B 1 75 ? -3.016 15 -0.056 1 90 75 SER B CA 1
ATOM 1855 C C . SER B 1 75 ? -2.506 13.68 0.512 1 90 75 SER B C 1
ATOM 1857 O O . SER B 1 75 ? -2.582 12.641 -0.151 1 90 75 SER B O 1
ATOM 1859 N N . PHE B 1 76 ? -1.951 13.742 1.663 1 89.5 76 PHE B N 1
ATOM 1860 C CA . PHE B 1 76 ? -1.464 12.523 2.291 1 89.5 76 PHE B CA 1
ATOM 1861 C C . PHE B 1 76 ? -2.605 11.539 2.527 1 89.5 76 PHE B C 1
ATOM 1863 O O . PHE B 1 76 ? -2.477 10.352 2.244 1 89.5 76 PHE B O 1
ATOM 1870 N N . THR B 1 77 ? -3.662 12.047 3.127 1 92 77 THR B N 1
ATOM 1871 C CA . THR B 1 77 ? -4.82 11.211 3.428 1 92 77 THR B CA 1
ATOM 1872 C C . THR B 1 77 ? -5.383 10.586 2.156 1 92 77 THR B C 1
ATOM 1874 O O . THR B 1 77 ? -5.762 9.414 2.15 1 92 77 THR B O 1
ATOM 1877 N N . THR B 1 78 ? -5.484 11.414 1.078 1 89.44 78 THR B N 1
ATOM 1878 C CA . THR B 1 78 ? -5.953 10.922 -0.211 1 89.44 78 THR B CA 1
ATOM 1879 C C . THR B 1 78 ? -5.031 9.82 -0.73 1 89.44 78 THR B C 1
ATOM 1881 O O . THR B 1 78 ? -5.5 8.789 -1.225 1 89.44 78 THR B O 1
ATOM 1884 N N . PHE B 1 79 ? -3.777 10.047 -0.654 1 83.19 79 PHE B N 1
ATOM 1885 C CA . PHE B 1 79 ? -2.783 9.07 -1.076 1 83.19 79 PHE B CA 1
ATOM 1886 C C . PHE B 1 79 ? -2.951 7.762 -0.31 1 83.19 79 PHE B C 1
ATOM 1888 O O . PHE B 1 79 ? -2.957 6.684 -0.907 1 83.19 79 PHE B O 1
ATOM 1895 N N . GLN B 1 80 ? -3.072 7.848 0.999 1 85.06 80 GLN B N 1
ATOM 1896 C CA . GLN B 1 80 ? -3.232 6.66 1.835 1 85.06 80 GLN B CA 1
ATOM 1897 C C . GLN B 1 80 ? -4.52 5.918 1.492 1 85.06 80 GLN B C 1
ATOM 1899 O O . GLN B 1 80 ? -4.523 4.688 1.395 1 85.06 80 GLN B O 1
ATOM 1904 N N . ALA B 1 81 ? -5.676 6.691 1.355 1 87.5 81 ALA B N 1
ATOM 1905 C CA . ALA B 1 81 ? -6.945 6.066 0.991 1 87.5 81 ALA B CA 1
ATOM 1906 C C . ALA B 1 81 ? -6.816 5.289 -0.316 1 87.5 81 ALA B C 1
ATOM 1908 O O . ALA B 1 81 ? -7.293 4.156 -0.42 1 87.5 81 ALA B O 1
ATOM 1909 N N . ASN B 1 82 ? -6.16 5.859 -1.284 1 81.94 82 ASN B N 1
ATOM 1910 C CA . ASN B 1 82 ? -5.996 5.211 -2.582 1 81.94 82 ASN B CA 1
ATOM 1911 C C . ASN B 1 82 ? -5.148 3.949 -2.475 1 81.94 82 ASN B C 1
ATOM 1913 O O . ASN B 1 82 ? -5.457 2.934 -3.102 1 81.94 82 ASN B O 1
ATOM 1917 N N . ASN B 1 83 ? -4.062 4.035 -1.726 1 74.38 83 ASN B N 1
ATOM 1918 C CA . ASN B 1 83 ? -3.207 2.867 -1.538 1 74.38 83 ASN B CA 1
ATOM 1919 C C . ASN B 1 83 ? -3.961 1.72 -0.872 1 74.38 83 ASN B C 1
ATOM 1921 O O . ASN B 1 83 ? -3.824 0.564 -1.277 1 74.38 83 ASN B O 1
ATOM 1925 N N . ILE B 1 84 ? -4.723 2.018 0.157 1 81.56 84 ILE B N 1
ATOM 1926 C CA . ILE B 1 84 ? -5.477 1.012 0.896 1 81.56 84 ILE B CA 1
ATOM 1927 C C . ILE B 1 84 ? -6.562 0.419 -0.003 1 81.56 84 ILE B C 1
ATOM 1929 O O . ILE B 1 84 ? -6.836 -0.782 0.056 1 81.56 84 ILE B O 1
ATOM 1933 N N . ARG B 1 85 ? -7.207 1.325 -0.833 1 82.69 85 ARG B N 1
ATOM 1934 C CA . ARG B 1 85 ? -8.242 0.877 -1.755 1 82.69 85 ARG B CA 1
ATOM 1935 C C . ARG B 1 85 ? -7.707 -0.186 -2.709 1 82.69 85 ARG B C 1
ATOM 1937 O O . ARG B 1 85 ? -8.359 -1.203 -2.945 1 82.69 85 ARG B O 1
ATOM 1944 N N . VAL B 1 86 ? -6.527 0.064 -3.191 1 68.62 86 VAL B N 1
ATOM 1945 C CA . VAL B 1 86 ? -5.891 -0.882 -4.105 1 68.62 86 VAL B CA 1
ATOM 1946 C C . VAL B 1 86 ? -5.625 -2.199 -3.379 1 68.62 86 VAL B C 1
ATOM 1948 O O . VAL B 1 86 ? -5.926 -3.275 -3.9 1 68.62 86 VAL B O 1
ATOM 1951 N N . GLY B 1 87 ? -5.07 -2.127 -2.162 1 71.25 87 GLY B N 1
ATOM 1952 C CA . GLY B 1 87 ? -4.824 -3.32 -1.368 1 71.25 87 GLY B CA 1
ATOM 1953 C C . GLY B 1 87 ? -6.082 -4.105 -1.062 1 71.25 87 GLY B C 1
ATOM 1954 O O . GLY B 1 87 ? -6.086 -5.336 -1.131 1 71.25 87 GLY B O 1
ATOM 1955 N N . ALA B 1 88 ? -7.129 -3.391 -0.735 1 77.06 88 ALA B N 1
ATOM 1956 C CA . ALA B 1 88 ? -8.406 -4.031 -0.417 1 77.06 88 ALA B CA 1
ATOM 1957 C C . ALA B 1 88 ? -8.969 -4.766 -1.632 1 77.06 88 ALA B C 1
ATOM 1959 O O . ALA B 1 88 ? -9.492 -5.875 -1.506 1 77.06 88 ALA B O 1
ATOM 1960 N N . ARG B 1 89 ? -8.836 -4.18 -2.795 1 70.31 89 ARG B N 1
ATOM 1961 C CA . ARG B 1 89 ? -9.336 -4.77 -4.027 1 70.31 89 ARG B CA 1
ATOM 1962 C C . ARG B 1 89 ? -8.602 -6.062 -4.355 1 70.31 89 ARG B C 1
ATOM 1964 O O . ARG B 1 89 ? -9.219 -7.066 -4.719 1 70.31 89 ARG B O 1
ATOM 1971 N N . PHE B 1 90 ? -7.316 -6.012 -4.129 1 61 90 PHE B N 1
ATOM 1972 C CA . PHE B 1 90 ? -6.488 -7.16 -4.477 1 61 90 PHE B CA 1
ATOM 1973 C C . PHE B 1 90 ? -6.73 -8.312 -3.51 1 61 90 PHE B C 1
ATOM 1975 O O . PHE B 1 90 ? -6.453 -9.469 -3.832 1 61 90 PHE B O 1
ATOM 1982 N N . ASN B 1 91 ? -7.27 -7.949 -2.359 1 63.81 91 ASN B N 1
ATOM 1983 C CA . ASN B 1 91 ? -7.477 -8.961 -1.333 1 63.81 91 ASN B CA 1
ATOM 1984 C C . ASN B 1 91 ? -8.961 -9.211 -1.077 1 63.81 91 ASN B C 1
ATOM 1986 O O . ASN B 1 91 ? -9.344 -9.672 -0.002 1 63.81 91 ASN B O 1
ATOM 1990 N N . GLN B 1 92 ? -9.695 -8.766 -2.055 1 71.56 92 GLN B N 1
ATOM 1991 C CA . GLN B 1 92 ? -11.141 -8.867 -1.893 1 71.56 92 GLN B CA 1
ATOM 1992 C C . GLN B 1 92 ? -11.562 -10.297 -1.579 1 71.56 92 GLN B C 1
ATOM 1994 O O . GLN B 1 92 ? -11.055 -11.25 -2.186 1 71.56 92 GLN B O 1
ATOM 1999 N N . GLY B 1 93 ? -12.367 -10.438 -0.63 1 69.19 93 GLY B N 1
ATOM 2000 C CA . GLY B 1 93 ? -12.891 -11.742 -0.26 1 69.19 93 GLY B CA 1
ATOM 2001 C C . GLY B 1 93 ? -12.062 -12.438 0.797 1 69.19 93 GLY B C 1
ATOM 2002 O O . GLY B 1 93 ? -12.359 -13.57 1.184 1 69.19 93 GLY B O 1
ATOM 2003 N N . THR B 1 94 ? -11.039 -11.836 1.315 1 68.75 94 THR B N 1
ATOM 2004 C CA . THR B 1 94 ? -10.195 -12.406 2.365 1 68.75 94 THR B CA 1
ATOM 2005 C C . THR B 1 94 ? -10.297 -11.57 3.643 1 68.75 94 THR B C 1
ATOM 2007 O O . THR B 1 94 ? -10.75 -10.43 3.611 1 68.75 94 THR B O 1
ATOM 2010 N N . PRO B 1 95 ? -9.867 -12.133 4.754 1 67.5 95 PRO B N 1
ATOM 2011 C CA . PRO B 1 95 ? -9.828 -11.359 5.996 1 67.5 95 PRO B CA 1
ATOM 2012 C C . PRO B 1 95 ? -8.953 -10.117 5.883 1 67.5 95 PRO B C 1
ATOM 2014 O O . PRO B 1 95 ? -9.273 -9.07 6.461 1 67.5 95 PRO B O 1
ATOM 2017 N N . VAL B 1 96 ? -7.961 -10.211 5.105 1 70.62 96 VAL B N 1
ATOM 2018 C CA . VAL B 1 96 ? -7.09 -9.062 4.887 1 70.62 96 VAL B CA 1
ATOM 2019 C C . VAL B 1 96 ? -7.848 -7.98 4.117 1 70.62 96 VAL B C 1
ATOM 2021 O O . VAL B 1 96 ? -7.773 -6.801 4.465 1 70.62 96 VAL B O 1
ATOM 2024 N N . GLY B 1 97 ? -8.523 -8.398 3.068 1 77.38 97 GLY B N 1
ATOM 2025 C CA . GLY B 1 97 ? -9.336 -7.449 2.326 1 77.38 97 GLY B CA 1
ATOM 2026 C C . GLY B 1 97 ? -10.375 -6.758 3.184 1 77.38 97 GLY B C 1
ATOM 2027 O O . GLY B 1 97 ? -10.57 -5.547 3.072 1 77.38 97 GLY B O 1
ATOM 2028 N N . ASP B 1 98 ? -10.961 -7.543 4.066 1 76.56 98 ASP B N 1
ATOM 2029 C CA . ASP B 1 98 ? -11.961 -6.988 4.973 1 76.56 98 ASP B CA 1
ATOM 2030 C C . ASP B 1 98 ? -11.336 -5.969 5.926 1 76.56 98 ASP B C 1
ATOM 2032 O O . ASP B 1 98 ? -11.922 -4.918 6.191 1 76.56 98 ASP B O 1
ATOM 2036 N N . ALA B 1 99 ? -10.195 -6.359 6.43 1 78.25 99 ALA B N 1
ATOM 2037 C CA . ALA B 1 99 ? -9.484 -5.445 7.328 1 78.25 99 ALA B CA 1
ATOM 2038 C C . ALA B 1 99 ? -9.078 -4.168 6.605 1 78.25 99 ALA B C 1
ATOM 2040 O O . ALA B 1 99 ? -9.227 -3.068 7.137 1 78.25 99 ALA B O 1
ATOM 2041 N N . LEU B 1 100 ? -8.656 -4.324 5.391 1 81.5 100 LEU B N 1
ATOM 2042 C CA . LEU B 1 100 ? -8.258 -3.172 4.594 1 81.5 100 LEU B CA 1
ATOM 2043 C C . LEU B 1 100 ? -9.461 -2.299 4.254 1 81.5 100 LEU B C 1
ATOM 2045 O O . LEU B 1 100 ? -9.344 -1.072 4.195 1 81.5 100 LEU B O 1
ATOM 2049 N N . SER B 1 101 ? -10.57 -2.975 4.039 1 84.94 101 SER B N 1
ATOM 2050 C CA . SER B 1 101 ? -11.789 -2.211 3.787 1 84.94 101 SER B CA 1
ATOM 2051 C C . SER B 1 101 ? -12.164 -1.351 4.988 1 84.94 101 SER B C 1
ATOM 2053 O O . SER B 1 101 ? -12.656 -0.231 4.832 1 84.94 101 SER B O 1
ATOM 2055 N N . GLY B 1 102 ? -11.969 -1.954 6.148 1 82.25 102 GLY B N 1
ATOM 2056 C CA . GLY B 1 102 ? -12.156 -1.16 7.352 1 82.25 102 GLY B CA 1
ATOM 2057 C C . GLY B 1 102 ? -11.195 0.004 7.461 1 82.25 102 GLY B C 1
ATOM 2058 O O . GLY B 1 102 ? -11.586 1.116 7.816 1 82.25 102 GLY B O 1
ATOM 2059 N N . CYS B 1 103 ? -10.016 -0.207 7.105 1 86 103 CYS B N 1
ATOM 2060 C CA . CYS B 1 103 ? -9.016 0.854 7.07 1 86 103 CYS B CA 1
ATOM 2061 C C . CYS B 1 103 ? -9.375 1.914 6.039 1 86 103 CYS B C 1
ATOM 2063 O O . CYS B 1 103 ? -9.258 3.111 6.305 1 86 103 CYS B O 1
ATOM 2065 N N . LEU B 1 104 ? -9.812 1.464 4.938 1 89.44 104 LEU B N 1
ATOM 2066 C CA . LEU B 1 104 ? -10.195 2.371 3.859 1 89.44 104 LEU B CA 1
ATOM 2067 C C . LEU B 1 104 ? -11.32 3.299 4.305 1 89.44 104 LEU B C 1
ATOM 2069 O O . LEU B 1 104 ? -11.336 4.48 3.957 1 89.44 104 LEU B O 1
ATOM 2073 N N . ARG B 1 105 ? -12.25 2.777 5.035 1 89.06 105 ARG B N 1
ATOM 2074 C CA . ARG B 1 105 ? -13.352 3.605 5.52 1 89.06 105 ARG B CA 1
ATOM 2075 C C . ARG B 1 105 ? -12.828 4.746 6.391 1 89.06 105 ARG B C 1
ATOM 2077 O O . ARG B 1 105 ? -13.273 5.891 6.25 1 89.06 105 ARG B O 1
ATOM 2084 N N . ALA B 1 106 ? -11.875 4.379 7.285 1 89.5 106 ALA B N 1
ATOM 2085 C CA . ALA B 1 106 ? -11.305 5.395 8.172 1 89.5 106 ALA B CA 1
ATOM 2086 C C . ALA B 1 106 ? -10.609 6.488 7.371 1 89.5 106 ALA B C 1
ATOM 2088 O O . ALA B 1 106 ? -10.812 7.68 7.621 1 89.5 106 ALA B O 1
ATOM 2089 N N . TYR B 1 107 ? -9.891 6.113 6.371 1 92.5 107 TYR B N 1
ATOM 2090 C CA . TYR B 1 107 ? -9.148 7.09 5.582 1 92.5 107 TYR B CA 1
ATOM 2091 C C . TYR B 1 107 ? -10.07 7.832 4.625 1 92.5 107 TYR B C 1
ATOM 2093 O O . TYR B 1 107 ? -9.859 9.016 4.34 1 92.5 107 TYR B O 1
ATOM 2101 N N . SER B 1 108 ? -11.062 7.23 4.152 1 92.44 108 SER B N 1
ATOM 2102 C CA . SER B 1 108 ? -12.023 7.898 3.281 1 92.44 108 SER B CA 1
ATOM 2103 C C . SER B 1 108 ? -12.812 8.953 4.043 1 92.44 108 SER B C 1
ATOM 2105 O O . SER B 1 108 ? -13.062 10.047 3.525 1 92.44 108 SER B O 1
ATOM 2107 N N . ASP B 1 109 ? -13.188 8.57 5.23 1 91.5 109 ASP B N 1
ATOM 2108 C CA . ASP B 1 109 ? -13.867 9.547 6.078 1 91.5 109 ASP B CA 1
ATOM 2109 C C . ASP B 1 109 ? -12.969 10.75 6.352 1 91.5 109 ASP B C 1
ATOM 2111 O O . ASP B 1 109 ? -13.422 11.898 6.277 1 91.5 109 ASP B O 1
ATOM 2115 N N . ALA B 1 110 ? -11.742 10.445 6.695 1 94.75 110 ALA B N 1
ATOM 2116 C CA . ALA B 1 110 ? -10.789 11.516 6.969 1 94.75 110 ALA B CA 1
ATOM 2117 C C . ALA B 1 110 ? -10.562 12.375 5.73 1 94.75 110 ALA B C 1
ATOM 2119 O O . ALA B 1 110 ? -10.445 13.594 5.824 1 94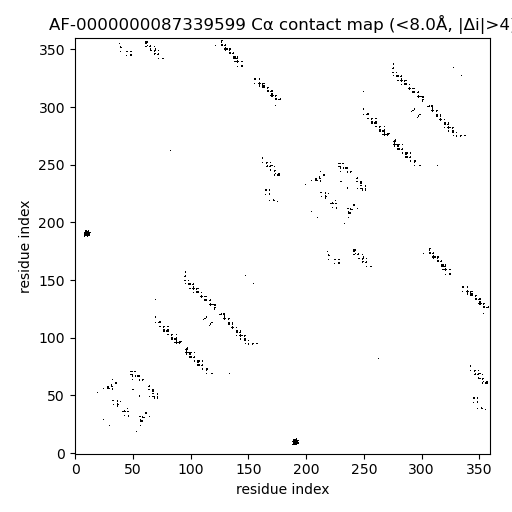.75 110 ALA B O 1
ATOM 2120 N N . GLU B 1 111 ? -10.461 11.805 4.598 1 94.88 111 GLU B N 1
ATOM 2121 C CA . GLU B 1 111 ? -10.297 12.531 3.342 1 94.88 111 GLU B CA 1
ATOM 2122 C C . GLU B 1 111 ? -11.461 13.477 3.096 1 94.88 111 GLU B C 1
ATOM 2124 O O . GLU B 1 111 ? -11.258 14.641 2.748 1 94.88 111 GLU B O 1
ATOM 2129 N N . ASP B 1 112 ? -12.664 12.961 3.262 1 93 112 ASP B N 1
ATOM 2130 C CA . ASP B 1 112 ? -13.852 13.781 3.098 1 93 112 ASP B CA 1
ATOM 2131 C C . ASP B 1 112 ? -13.859 14.953 4.078 1 93 112 ASP B C 1
ATOM 2133 O O . ASP B 1 112 ? -14.18 16.078 3.707 1 93 112 ASP B O 1
ATOM 2137 N N . ASP B 1 113 ? -13.5 14.594 5.285 1 95.19 113 ASP B N 1
ATOM 2138 C CA . ASP B 1 113 ? -13.453 15.625 6.316 1 95.19 113 ASP B CA 1
ATOM 2139 C C . ASP B 1 113 ? -12.469 16.734 5.949 1 95.19 113 ASP B C 1
ATOM 2141 O O . ASP B 1 113 ? -12.789 17.922 6.055 1 95.19 113 ASP B O 1
ATOM 2145 N N . LEU B 1 114 ? -11.312 16.391 5.504 1 97.06 114 LEU B N 1
ATOM 2146 C CA . LEU B 1 114 ? -10.258 17.359 5.219 1 97.06 114 LEU B CA 1
ATOM 2147 C C . LEU B 1 114 ? -10.555 18.125 3.926 1 97.06 114 LEU B C 1
ATOM 2149 O O . LEU B 1 114 ? -10.484 19.359 3.893 1 97.06 114 LEU B O 1
ATOM 2153 N N . ARG B 1 115 ? -10.93 17.438 2.893 1 95.56 115 ARG B N 1
ATOM 2154 C CA . ARG B 1 115 ? -11.047 17.984 1.545 1 95.56 115 ARG B CA 1
ATOM 2155 C C . ARG B 1 115 ? -12.297 18.844 1.415 1 95.56 115 ARG B C 1
ATOM 2157 O O . ARG B 1 115 ? -12.289 19.844 0.69 1 95.56 115 ARG B O 1
ATOM 2164 N N . TYR B 1 116 ? -13.289 18.484 2.197 1 95.31 116 TYR B N 1
ATOM 2165 C CA . TYR B 1 116 ? -14.547 19.203 1.976 1 95.31 116 TYR B CA 1
ATOM 2166 C C . TYR B 1 116 ? -14.961 19.969 3.221 1 95.31 116 TYR B C 1
ATOM 2168 O O . TYR B 1 116 ? -15.094 21.188 3.184 1 95.31 116 TYR B O 1
ATOM 2176 N N . LYS B 1 117 ? -15.062 19.344 4.305 1 94.56 117 LYS B N 1
ATOM 2177 C CA . LYS B 1 117 ? -15.602 20 5.492 1 94.56 117 LYS B CA 1
ATOM 2178 C C . LYS B 1 117 ? -14.602 21 6.062 1 94.56 117 LYS B C 1
ATOM 2180 O O . LYS B 1 117 ? -14.938 22.156 6.293 1 94.56 117 LYS B O 1
ATOM 2185 N N . ALA B 1 118 ? -13.367 20.547 6.293 1 97.5 118 ALA B N 1
ATOM 2186 C CA . ALA B 1 118 ? -12.352 21.438 6.852 1 97.5 118 ALA B CA 1
ATOM 2187 C C . ALA B 1 118 ? -12.039 22.578 5.891 1 97.5 118 ALA B C 1
ATOM 2189 O O . ALA B 1 118 ? -11.945 23.734 6.297 1 97.5 118 ALA B O 1
ATOM 2190 N N . LYS B 1 119 ? -11.883 22.234 4.652 1 97.12 119 LYS B N 1
ATOM 2191 C CA . LYS B 1 119 ? -11.586 23.25 3.643 1 97.12 119 LYS B CA 1
ATOM 2192 C C . LYS B 1 119 ? -12.703 24.297 3.561 1 97.12 119 LYS B C 1
ATOM 2194 O O . LYS B 1 119 ? -12.438 25.5 3.496 1 97.12 119 LYS B O 1
ATOM 2199 N N . ARG B 1 120 ? -13.914 23.859 3.529 1 95.88 120 ARG B N 1
ATOM 2200 C CA . ARG B 1 120 ? -15.062 24.766 3.471 1 95.88 120 ARG B CA 1
ATOM 2201 C C . ARG B 1 120 ? -15.086 25.688 4.684 1 95.88 120 ARG B C 1
ATOM 2203 O O . ARG B 1 120 ? -15.281 26.891 4.543 1 95.88 120 ARG B O 1
ATOM 2210 N N . SER B 1 121 ? -14.961 25.125 5.859 1 96.94 121 SER B N 1
ATOM 2211 C CA . SER B 1 121 ? -14.93 25.922 7.086 1 96.94 121 SER B CA 1
ATOM 2212 C C . SER B 1 121 ? -13.781 26.922 7.062 1 96.94 121 SER B C 1
ATOM 2214 O O . SER B 1 121 ? -13.953 28.078 7.457 1 96.94 121 SER B O 1
ATOM 2216 N N . PHE B 1 122 ? -12.664 26.562 6.613 1 97.19 122 PHE B N 1
ATOM 2217 C CA . PHE B 1 122 ? -11.477 27.391 6.512 1 97.19 122 PHE B CA 1
ATOM 2218 C C . PHE B 1 122 ? -11.727 28.562 5.562 1 97.19 122 PHE B C 1
ATOM 2220 O O . PHE B 1 122 ? -11.414 29.719 5.891 1 97.19 122 PHE B O 1
ATOM 2227 N N . ASP B 1 123 ? -12.305 28.281 4.43 1 96.31 123 ASP B N 1
ATOM 2228 C CA . ASP B 1 123 ? -12.539 29.297 3.408 1 96.31 123 ASP B CA 1
ATOM 2229 C C . ASP B 1 123 ? -13.57 30.312 3.879 1 96.31 123 ASP B C 1
ATOM 2231 O O . ASP B 1 123 ? -13.523 31.484 3.479 1 96.31 123 ASP B O 1
ATOM 2235 N N . ARG B 1 124 ? -14.445 29.906 4.73 1 96.06 124 ARG B N 1
ATOM 2236 C CA . ARG B 1 124 ? -15.508 30.781 5.227 1 96.06 124 ARG B CA 1
ATOM 2237 C C . ARG B 1 124 ? -15.047 31.547 6.461 1 96.06 124 ARG B C 1
ATOM 2239 O O . ARG B 1 124 ? -15.812 32.344 7.027 1 96.06 124 ARG B O 1
ATOM 2246 N N . GLY B 1 125 ? -13.891 31.25 6.973 1 96.56 125 GLY B N 1
ATOM 2247 C CA . GLY B 1 125 ? -13.359 31.953 8.125 1 96.56 125 GLY B CA 1
ATOM 2248 C C . GLY B 1 125 ? -13.711 31.297 9.445 1 96.56 125 GLY B C 1
ATOM 2249 O O . GLY B 1 125 ? -13.414 31.844 10.516 1 96.56 125 GLY B O 1
ATOM 2250 N N . ASP B 1 126 ? -14.352 30.109 9.414 1 96.19 126 ASP B N 1
ATOM 2251 C CA . ASP B 1 126 ? -14.602 29.328 10.617 1 96.19 126 ASP B CA 1
ATOM 2252 C C . ASP B 1 126 ? -13.383 28.484 10.992 1 96.19 126 ASP B C 1
ATOM 2254 O O . ASP B 1 126 ? -13.406 27.25 10.883 1 96.19 126 ASP B O 1
ATOM 2258 N N . TYR B 1 127 ? -12.375 29.141 11.516 1 96.44 127 TYR B N 1
ATOM 2259 C CA . TYR B 1 127 ? -11.086 28.5 11.773 1 96.44 127 TYR B CA 1
ATOM 2260 C C . TYR B 1 127 ? -11.188 27.531 12.945 1 96.44 127 TYR B C 1
ATOM 2262 O O . TYR B 1 127 ? -10.523 26.5 12.953 1 96.44 127 TYR B O 1
ATOM 2270 N N . ALA B 1 128 ? -11.992 27.859 13.953 1 91.62 128 ALA B N 1
ATOM 2271 C CA . ALA B 1 128 ? -12.188 26.938 15.07 1 91.62 128 ALA B CA 1
ATOM 2272 C C . ALA B 1 128 ? -12.789 25.625 14.586 1 91.62 128 ALA B C 1
ATOM 2274 O O . ALA B 1 128 ? -12.328 24.547 14.969 1 91.62 128 ALA B O 1
ATOM 2275 N N . GLY B 1 129 ? -13.883 25.781 13.758 1 92.75 129 GLY B N 1
ATOM 2276 C CA . GLY B 1 129 ? -14.492 24.594 13.18 1 92.75 129 GLY B CA 1
ATOM 2277 C C . GLY B 1 129 ? -13.539 23.812 12.297 1 92.75 129 GLY B C 1
ATOM 2278 O O . GLY B 1 129 ? -13.477 22.578 12.375 1 92.75 129 GLY B O 1
ATOM 2279 N N . ALA B 1 130 ? -12.789 24.484 11.445 1 96.69 130 ALA B N 1
ATOM 2280 C CA . ALA B 1 130 ? -11.812 23.844 10.562 1 96.69 130 ALA B CA 1
ATOM 2281 C C . ALA B 1 130 ? -10.773 23.078 11.367 1 96.69 130 ALA B C 1
ATOM 2283 O O . ALA B 1 130 ? -10.477 21.922 11.062 1 96.69 130 ALA B O 1
ATOM 2284 N N . SER B 1 131 ? -10.211 23.719 12.414 1 95.12 131 SER B N 1
ATOM 2285 C CA . SER B 1 131 ? -9.18 23.094 13.242 1 95.12 131 SER B CA 1
ATOM 2286 C C . SER B 1 131 ? -9.703 21.844 13.93 1 95.12 131 SER B C 1
ATOM 2288 O O . SER B 1 131 ? -9.008 20.828 14.008 1 95.12 131 SER B O 1
ATOM 2290 N N . LYS B 1 132 ? -10.914 21.875 14.406 1 88.62 132 LYS B N 1
ATOM 2291 C CA . LYS B 1 132 ? -11.523 20.734 15.07 1 88.62 132 LYS B CA 1
ATOM 2292 C C . LYS B 1 132 ? -11.672 19.562 14.102 1 88.62 132 LYS B C 1
ATOM 2294 O O . LYS B 1 132 ? -11.414 18.406 14.469 1 88.62 132 LYS B O 1
ATOM 2299 N N . ILE B 1 133 ? -12.148 19.828 12.898 1 93 133 ILE B N 1
ATOM 2300 C CA . ILE B 1 133 ? -12.328 18.797 11.891 1 93 133 ILE B CA 1
ATOM 2301 C C . ILE B 1 133 ? -10.977 18.172 11.555 1 93 133 ILE B C 1
ATOM 2303 O O . ILE B 1 133 ? -10.859 16.938 11.445 1 93 133 ILE B O 1
ATOM 2307 N N . VAL B 1 134 ? -9.914 18.953 11.375 1 96.62 134 VAL B N 1
ATOM 2308 C CA . VAL B 1 134 ? -8.578 18.484 11.062 1 96.62 134 VAL B CA 1
ATOM 2309 C C . VAL B 1 134 ? -8.062 17.578 12.188 1 96.62 134 VAL B C 1
ATOM 2311 O O . VAL B 1 134 ? -7.496 16.516 11.938 1 96.62 134 VAL B O 1
ATOM 2314 N N . MET B 1 135 ? -8.32 17.969 13.422 1 90.81 135 MET B N 1
ATOM 2315 C CA . MET B 1 135 ? -7.895 17.188 14.578 1 90.81 135 MET B CA 1
ATOM 2316 C C . MET B 1 135 ? -8.609 15.836 14.609 1 90.81 135 MET B C 1
ATOM 2318 O O . MET B 1 135 ? -8.023 14.828 15.008 1 90.81 135 MET B O 1
ATOM 2322 N N . GLY B 1 136 ? -9.828 15.844 14.219 1 89.81 136 GLY B N 1
ATOM 2323 C CA . GLY B 1 136 ? -10.562 14.594 14.141 1 89.81 136 GLY B CA 1
ATOM 2324 C C . GLY B 1 136 ? -10.008 13.641 13.094 1 89.81 136 GLY B C 1
ATOM 2325 O O . GLY B 1 136 ? -9.984 12.422 13.305 1 89.81 136 GLY B O 1
ATOM 2326 N N . ALA B 1 137 ? -9.555 14.195 12.023 1 93.56 137 ALA B N 1
ATOM 2327 C CA . ALA B 1 137 ? -9.039 13.398 10.914 1 93.56 137 ALA B CA 1
ATOM 2328 C C . ALA B 1 137 ? -7.727 12.719 11.297 1 93.56 137 ALA B C 1
ATOM 2330 O O . ALA B 1 137 ? -7.34 11.711 10.688 1 93.56 137 ALA B O 1
ATOM 2331 N N . LYS B 1 138 ? -7.059 13.141 12.336 1 90.81 138 LYS B N 1
ATOM 2332 C CA . LYS B 1 138 ? -5.773 12.633 12.805 1 90.81 138 LYS B CA 1
ATOM 2333 C C . LYS B 1 138 ? -5.875 11.164 13.195 1 90.81 138 LYS B C 1
ATOM 2335 O O . LYS B 1 138 ? -4.875 10.438 13.172 1 90.81 138 LYS B O 1
ATOM 2340 N N . ALA B 1 139 ? -7.016 10.758 13.555 1 85.69 139 ALA B N 1
ATOM 2341 C CA . ALA B 1 139 ? -7.18 9.438 14.164 1 85.69 139 ALA B CA 1
ATOM 2342 C C . ALA B 1 139 ? -7.273 8.352 13.102 1 85.69 139 ALA B C 1
ATOM 2344 O O . ALA B 1 139 ? -7.277 7.16 13.422 1 85.69 139 ALA B O 1
ATOM 2345 N N . ALA B 1 140 ? -7.34 8.734 11.852 1 89.19 140 ALA B N 1
ATOM 2346 C CA . ALA B 1 140 ? -7.547 7.75 10.789 1 89.19 140 ALA B CA 1
ATOM 2347 C C . ALA B 1 140 ? -6.465 6.672 10.82 1 89.19 140 ALA B C 1
ATOM 2349 O O . ALA B 1 140 ? -6.758 5.484 10.68 1 89.19 140 ALA B O 1
ATOM 2350 N N . GLY B 1 141 ? -5.219 7.027 10.977 1 83.69 141 GLY B N 1
ATOM 2351 C CA . GLY B 1 141 ? -4.133 6.062 11.047 1 83.69 141 GLY B CA 1
ATOM 2352 C C . GLY B 1 141 ? -4.27 5.094 12.211 1 83.69 141 GLY B C 1
ATOM 2353 O O . GLY B 1 141 ? -4.066 3.889 12.047 1 83.69 141 GLY B O 1
ATOM 2354 N N . TYR B 1 142 ? -4.613 5.652 13.328 1 78 142 TYR B N 1
ATOM 2355 C CA . TYR B 1 142 ? -4.789 4.84 14.531 1 78 142 TYR B CA 1
ATOM 2356 C C . TYR B 1 142 ? -5.918 3.836 14.352 1 78 142 TYR B C 1
ATOM 2358 O O . TYR B 1 142 ? -5.789 2.67 14.727 1 78 142 TYR B O 1
ATOM 2366 N N . VAL B 1 143 ? -6.984 4.293 13.828 1 79.75 143 VAL B N 1
ATOM 2367 C CA . VAL B 1 143 ? -8.133 3.426 13.586 1 79.75 143 VAL B CA 1
ATOM 2368 C C . VAL B 1 143 ? -7.738 2.311 12.617 1 79.75 143 VAL B C 1
ATOM 2370 O O . VAL B 1 143 ? -8.07 1.145 12.836 1 79.75 143 VAL B O 1
ATOM 2373 N N . CYS B 1 144 ? -7.004 2.645 11.602 1 82.69 144 CYS B N 1
ATOM 2374 C CA . CYS B 1 144 ? -6.547 1.655 10.633 1 82.69 144 CYS B CA 1
ATOM 2375 C C . CYS B 1 144 ? -5.605 0.647 11.281 1 82.69 144 CYS B C 1
ATOM 2377 O O . CYS B 1 144 ? -5.746 -0.56 11.078 1 82.69 144 CYS B O 1
ATOM 2379 N N . ASP B 1 145 ? -4.688 1.104 12.023 1 74.31 145 ASP B N 1
ATOM 2380 C CA . ASP B 1 145 ? -3.725 0.238 12.695 1 74.31 145 ASP B CA 1
ATOM 2381 C C . ASP B 1 145 ? -4.43 -0.78 13.594 1 74.31 145 ASP B C 1
ATOM 2383 O O . ASP B 1 145 ? -4.07 -1.959 13.602 1 74.31 145 ASP B O 1
ATOM 2387 N N . ASN B 1 146 ? -5.328 -0.298 14.32 1 71.38 146 ASN B N 1
ATOM 2388 C CA . ASN B 1 146 ? -6.066 -1.173 15.219 1 71.38 146 ASN B CA 1
ATOM 2389 C C . ASN B 1 146 ? -6.855 -2.232 14.453 1 71.38 146 ASN B C 1
ATOM 2391 O O . ASN B 1 146 ? -6.98 -3.369 14.914 1 71.38 146 ASN B O 1
ATOM 2395 N N . THR B 1 147 ? -7.324 -1.852 13.289 1 71.38 147 THR B N 1
ATOM 2396 C CA . THR B 1 147 ? -8.062 -2.783 12.445 1 71.38 147 THR B CA 1
ATOM 2397 C C . THR B 1 147 ? -7.137 -3.867 11.898 1 71.38 147 THR B C 1
ATOM 2399 O O . THR B 1 147 ? -7.504 -5.043 11.859 1 71.38 147 THR B O 1
ATOM 2402 N N . LEU B 1 148 ? -5.957 -3.428 11.531 1 73.44 148 LEU B N 1
ATOM 2403 C CA . LEU B 1 148 ? -5.02 -4.355 10.906 1 73.44 148 LEU B CA 1
ATOM 2404 C C . LEU B 1 148 ? -4.355 -5.242 11.953 1 73.44 148 LEU B C 1
ATOM 2406 O O . LEU B 1 148 ? -3.971 -6.375 11.656 1 73.44 148 LEU B O 1
ATOM 2410 N N . LYS B 1 149 ? -4.023 -4.676 13.086 1 67 149 LYS B N 1
ATOM 2411 C CA . LYS B 1 149 ? -3.428 -5.449 14.172 1 67 149 LYS B CA 1
ATOM 2412 C C . LYS B 1 149 ? -4.258 -6.691 14.477 1 67 149 LYS B C 1
ATOM 2414 O O . LYS B 1 149 ? -3.711 -7.738 14.828 1 67 149 LYS B O 1
ATOM 2419 N N . ARG B 1 150 ? -5.418 -6.488 14.266 1 60.69 150 ARG B N 1
ATOM 2420 C CA . ARG B 1 150 ? -6.312 -7.594 14.594 1 60.69 150 ARG B CA 1
ATOM 2421 C C . ARG B 1 150 ? -6.133 -8.75 13.617 1 60.69 150 ARG B C 1
ATOM 2423 O O . ARG B 1 150 ? -6.445 -9.898 13.945 1 60.69 150 ARG B O 1
ATOM 2430 N N . ILE B 1 151 ? -5.535 -8.297 12.438 1 56.16 151 ILE B N 1
ATOM 2431 C CA . ILE B 1 151 ? -5.406 -9.352 11.438 1 56.16 151 ILE B CA 1
ATOM 2432 C C . ILE B 1 151 ? -3.934 -9.547 11.086 1 56.16 151 ILE B C 1
ATOM 2434 O O . ILE B 1 151 ? -3.611 -10.172 10.07 1 56.16 151 ILE B O 1
ATOM 2438 N N . LYS B 1 152 ? -2.928 -8.648 11.578 1 55.34 152 LYS B N 1
ATOM 2439 C CA . LYS B 1 152 ? -1.522 -8.422 11.25 1 55.34 152 LYS B CA 1
ATOM 2440 C C . LYS B 1 152 ? -0.851 -9.711 10.797 1 55.34 152 LYS B C 1
ATOM 2442 O O . LYS B 1 152 ? -0.145 -9.734 9.781 1 55.34 152 LYS B O 1
ATOM 2447 N N . LYS B 1 153 ? -0.798 -10.609 11.75 1 54.41 153 LYS B N 1
ATOM 2448 C CA . LYS B 1 153 ? -0.172 -11.867 11.352 1 54.41 153 LYS B CA 1
ATOM 2449 C C . LYS B 1 153 ? -0.724 -12.352 10.016 1 54.41 153 LYS B C 1
ATOM 2451 O O . LYS B 1 153 ? 0.031 -12.82 9.156 1 54.41 153 LYS B O 1
ATOM 2456 N N . ASP B 1 154 ? -1.904 -11.805 9.688 1 57.12 154 ASP B N 1
ATOM 2457 C CA . ASP B 1 154 ? -2.676 -12.398 8.594 1 57.12 154 ASP B CA 1
ATOM 2458 C C . ASP B 1 154 ? -2.43 -11.664 7.281 1 57.12 154 ASP B C 1
ATOM 2460 O O . ASP B 1 154 ? -2.379 -12.281 6.219 1 57.12 154 ASP B O 1
ATOM 2464 N N . PHE B 1 155 ? -1.949 -10.367 7.363 1 62.19 155 PHE B N 1
ATOM 2465 C CA . PHE B 1 155 ? -1.847 -9.609 6.121 1 62.19 155 PHE B CA 1
ATOM 2466 C C . PHE B 1 155 ? -0.631 -10.047 5.316 1 62.19 155 PHE B C 1
ATOM 2468 O O . PHE B 1 155 ? -0.746 -10.352 4.125 1 62.19 155 PHE B O 1
ATOM 2475 N N . HIS B 1 156 ? 0.514 -9.969 6 1 64.81 156 HIS B N 1
ATOM 2476 C CA . HIS B 1 156 ? 1.75 -10.336 5.316 1 64.81 156 HIS B CA 1
ATOM 2477 C C . HIS B 1 156 ? 1.721 -11.797 4.871 1 64.81 156 HIS B C 1
ATOM 2479 O O . HIS B 1 156 ? 2.189 -12.125 3.779 1 64.81 156 HIS B O 1
ATOM 2485 N N . ALA B 1 157 ? 1.021 -12.484 5.684 1 67.75 157 ALA B N 1
ATOM 2486 C CA . ALA B 1 157 ? 0.874 -13.898 5.348 1 67.75 157 ALA B CA 1
ATOM 2487 C C . ALA B 1 157 ? -0.013 -14.078 4.117 1 67.75 157 ALA B C 1
ATOM 2489 O O . ALA B 1 157 ? 0.25 -14.945 3.277 1 67.75 157 ALA B O 1
ATOM 2490 N N . GLU B 1 158 ? -0.947 -13.164 3.961 1 73.56 158 GLU B N 1
ATOM 2491 C CA . GLU B 1 158 ? -1.869 -13.273 2.834 1 73.56 158 GLU B CA 1
ATOM 2492 C C . GLU B 1 158 ? -1.195 -12.859 1.527 1 73.56 158 GLU B C 1
ATOM 2494 O O . GLU B 1 158 ? -1.387 -13.508 0.495 1 73.56 158 GLU B O 1
ATOM 2499 N N . VAL B 1 159 ? -0.444 -11.789 1.531 1 76.06 159 VAL B N 1
ATOM 2500 C CA . VAL B 1 159 ? 0.276 -11.344 0.344 1 76.06 159 VAL B CA 1
ATOM 2501 C C . VAL B 1 159 ? 1.267 -12.414 -0.095 1 76.06 159 VAL B C 1
ATOM 2503 O O . VAL B 1 159 ? 1.372 -12.727 -1.285 1 76.06 159 VAL B O 1
ATOM 2506 N N . ASP B 1 160 ? 1.982 -12.914 0.911 1 80.12 160 ASP B N 1
ATOM 2507 C CA . ASP B 1 160 ? 2.904 -14.016 0.639 1 80.12 160 ASP B CA 1
ATOM 2508 C C . ASP B 1 160 ? 2.168 -15.211 0.04 1 80.12 160 ASP B C 1
ATOM 2510 O O . ASP B 1 160 ? 2.656 -15.836 -0.903 1 80.12 160 ASP B O 1
ATOM 2514 N N . ARG B 1 161 ? 1 -15.469 0.594 1 83 161 ARG B N 1
ATOM 2515 C CA . ARG B 1 161 ? 0.196 -16.578 0.096 1 83 161 ARG B CA 1
ATOM 2516 C C . ARG B 1 161 ? -0.226 -16.344 -1.351 1 83 161 ARG B C 1
ATOM 2518 O O . ARG B 1 161 ? -0.156 -17.266 -2.178 1 83 161 ARG B O 1
ATOM 2525 N N . HIS B 1 162 ? -0.662 -15.148 -1.706 1 85.5 162 HIS B N 1
ATOM 2526 C CA . HIS B 1 162 ? -1.07 -14.828 -3.068 1 85.5 162 HIS B CA 1
ATOM 2527 C C . HIS B 1 162 ? 0.094 -14.977 -4.043 1 85.5 162 HIS B C 1
ATOM 2529 O O . HIS B 1 162 ? -0.076 -15.5 -5.145 1 85.5 162 HIS B O 1
ATOM 2535 N N . MET B 1 163 ? 1.281 -14.461 -3.623 1 88.62 163 MET B N 1
ATOM 2536 C CA . MET B 1 163 ? 2.473 -14.609 -4.453 1 88.62 163 MET B CA 1
ATOM 2537 C C . MET B 1 163 ? 2.783 -16.078 -4.691 1 88.62 163 MET B C 1
ATOM 2539 O O . MET B 1 163 ? 3.031 -16.5 -5.828 1 88.62 163 MET B O 1
ATOM 2543 N N . LYS B 1 164 ? 2.713 -16.891 -3.676 1 89.56 164 LYS B N 1
ATOM 2544 C CA . LYS B 1 164 ? 3.025 -18.312 -3.754 1 89.56 164 LYS B CA 1
ATOM 2545 C C . LYS B 1 164 ? 1.998 -19.047 -4.602 1 89.56 164 LYS B C 1
ATOM 2547 O O . LYS B 1 164 ? 2.357 -19.906 -5.414 1 89.56 164 LYS B O 1
ATOM 2552 N N . GLU B 1 165 ? 0.759 -18.719 -4.402 1 90.88 165 GLU B N 1
ATOM 2553 C CA . GLU B 1 165 ? -0.312 -19.391 -5.129 1 90.88 165 GLU B CA 1
ATOM 2554 C C . GLU B 1 165 ? -0.247 -19.078 -6.621 1 90.88 165 GLU B C 1
ATOM 2556 O O . GLU B 1 165 ? -0.323 -19.984 -7.453 1 90.88 165 GLU B O 1
ATOM 2561 N N . ARG B 1 166 ? -0.082 -17.875 -6.996 1 92.25 166 ARG B N 1
ATOM 2562 C CA . ARG B 1 166 ? -0.085 -17.453 -8.398 1 92.25 166 ARG B CA 1
ATOM 2563 C C . ARG B 1 166 ? 1.163 -17.953 -9.117 1 92.25 166 ARG B C 1
ATOM 2565 O O . ARG B 1 166 ? 1.072 -18.516 -10.211 1 92.25 166 ARG B O 1
ATOM 2572 N N . CYS B 1 167 ? 2.285 -17.797 -8.484 1 94.88 167 CYS B N 1
ATOM 2573 C CA . CYS B 1 167 ? 3.512 -18.344 -9.062 1 94.88 167 CYS B CA 1
ATOM 2574 C C . CYS B 1 167 ? 3.479 -19.859 -9.094 1 94.88 167 CYS B C 1
ATOM 2576 O O . CYS B 1 167 ? 3.939 -20.484 -10.055 1 94.88 167 CYS B O 1
ATOM 2578 N N . GLY B 1 168 ? 2.943 -20.453 -8.031 1 93.81 168 GLY B N 1
ATOM 2579 C CA . GLY B 1 168 ? 2.84 -21.906 -7.977 1 93.81 168 GLY B CA 1
ATOM 2580 C C . GLY B 1 168 ? 2.004 -22.484 -9.094 1 93.81 168 GLY B C 1
ATOM 2581 O O . GLY B 1 168 ? 2.424 -23.438 -9.766 1 93.81 168 GLY B O 1
ATOM 2582 N N . VAL B 1 169 ? 0.862 -21.953 -9.32 1 94.5 169 VAL B N 1
ATOM 2583 C CA . VAL B 1 169 ? -0.019 -22.406 -10.391 1 94.5 169 VAL B CA 1
ATOM 2584 C C . VAL B 1 169 ? 0.66 -22.203 -11.742 1 94.5 169 VAL B C 1
ATOM 2586 O O . VAL B 1 169 ? 0.625 -23.094 -12.602 1 94.5 169 VAL B O 1
ATOM 2589 N N . ALA B 1 170 ? 1.271 -21.031 -11.945 1 97 170 ALA B N 1
ATOM 2590 C CA . ALA B 1 170 ? 1.983 -20.766 -13.195 1 97 170 ALA B CA 1
ATOM 2591 C C . ALA B 1 170 ? 3.078 -21.812 -13.422 1 97 170 ALA B C 1
ATOM 2593 O O . ALA B 1 170 ? 3.186 -22.375 -14.516 1 97 170 ALA B O 1
ATOM 2594 N N . ALA B 1 171 ? 3.855 -22.062 -12.375 1 95.06 171 ALA B N 1
ATOM 2595 C CA . ALA B 1 171 ? 4.949 -23.031 -12.492 1 95.06 171 ALA B CA 1
ATOM 2596 C C . ALA B 1 171 ? 4.418 -24.422 -12.82 1 95.06 171 ALA B C 1
ATOM 2598 O O . ALA B 1 171 ? 5.004 -25.141 -13.633 1 95.06 171 ALA B O 1
ATOM 2599 N N . GLU B 1 172 ? 3.355 -24.844 -12.172 1 95.12 172 GLU B N 1
ATOM 2600 C CA . GLU B 1 172 ? 2.785 -26.172 -12.406 1 95.12 172 GLU B CA 1
ATOM 2601 C C . GLU B 1 172 ? 2.256 -26.297 -13.836 1 95.12 172 GLU B C 1
ATOM 2603 O O . GLU B 1 172 ? 2.479 -27.312 -14.492 1 95.12 172 GLU B O 1
ATOM 2608 N N . LEU B 1 173 ? 1.559 -25.312 -14.328 1 96.56 173 LEU B N 1
ATOM 2609 C CA . LEU B 1 173 ? 1.022 -25.359 -15.688 1 96.56 173 LEU B CA 1
ATOM 2610 C C . LEU B 1 173 ? 2.146 -25.344 -16.719 1 96.56 173 LEU B C 1
ATOM 2612 O O . LEU B 1 173 ? 2.082 -26.062 -17.719 1 96.56 173 LEU B O 1
ATOM 2616 N N . ILE B 1 174 ? 3.15 -24.594 -16.469 1 96.56 174 ILE B N 1
ATOM 2617 C CA . ILE B 1 174 ? 4.324 -24.625 -17.344 1 96.56 174 ILE B CA 1
ATOM 2618 C C . ILE B 1 174 ? 4.965 -26.016 -17.297 1 96.56 174 ILE B C 1
ATOM 2620 O O . ILE B 1 174 ? 5.406 -26.531 -18.328 1 96.56 174 ILE B O 1
ATOM 2624 N N . GLY B 1 175 ? 4.992 -26.547 -16.109 1 94.38 175 GLY B N 1
ATOM 2625 C CA . GLY B 1 175 ? 5.562 -27.875 -15.93 1 94.38 175 GLY B CA 1
ATOM 2626 C C . GLY B 1 175 ? 4.883 -28.938 -16.766 1 94.38 175 GLY B C 1
ATOM 2627 O O . GLY B 1 175 ? 5.52 -29.906 -17.188 1 94.38 175 GLY B O 1
ATOM 2628 N N . LEU B 1 176 ? 3.586 -28.766 -17.031 1 95.06 176 LEU B N 1
ATOM 2629 C CA . LEU B 1 176 ? 2.838 -29.719 -17.828 1 95.06 176 LEU B CA 1
ATOM 2630 C C . LEU B 1 176 ? 3.338 -29.734 -19.266 1 95.06 176 LEU B C 1
ATOM 2632 O O . LEU B 1 176 ? 3.084 -30.688 -20.016 1 95.06 176 LEU B O 1
ATOM 2636 N N . LEU B 1 177 ? 4.047 -28.703 -19.641 1 94.75 177 LEU B N 1
ATOM 2637 C CA . LEU B 1 177 ? 4.516 -28.578 -21.031 1 94.75 177 LEU B CA 1
ATOM 2638 C C . LEU B 1 177 ? 5.871 -29.25 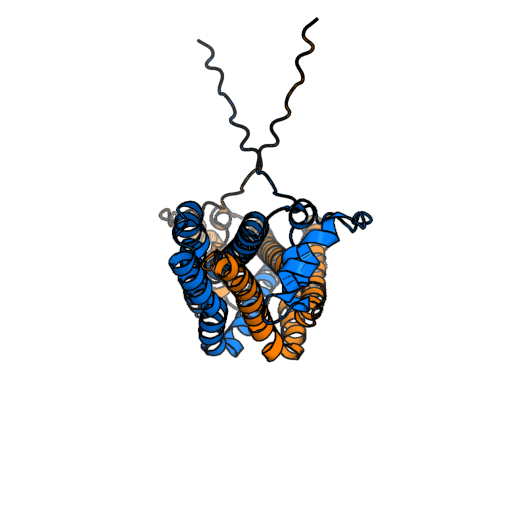-21.203 1 94.75 177 LEU B C 1
ATOM 2640 O O . LEU B 1 177 ? 6.34 -29.438 -22.328 1 94.75 177 LEU B O 1
ATOM 2644 N N . ILE B 1 178 ? 6.547 -29.484 -20.172 1 90.69 178 ILE B N 1
ATOM 2645 C CA . ILE B 1 178 ? 7.867 -30.109 -20.25 1 90.69 178 ILE B CA 1
ATOM 2646 C C . ILE B 1 178 ? 7.746 -31.516 -20.812 1 90.69 178 ILE B C 1
ATOM 2648 O O . ILE B 1 178 ? 8.57 -31.938 -21.625 1 90.69 178 ILE B O 1
ATOM 2652 N N . HIS B 1 179 ? 6.793 -32.281 -20.344 1 74.5 179 HIS B N 1
ATOM 2653 C CA . HIS B 1 179 ? 6.707 -33.688 -20.734 1 74.5 179 HIS B CA 1
ATOM 2654 C C . HIS B 1 179 ? 5.914 -33.844 -22.031 1 74.5 179 HIS B C 1
ATOM 2656 O O . HIS B 1 179 ? 5.648 -34.969 -22.469 1 74.5 179 HIS B O 1
ATOM 2662 N N . LYS B 1 180 ? 5.66 -32.719 -22.766 1 60.91 180 LYS B N 1
ATOM 2663 C CA . LYS B 1 180 ? 5.023 -32.938 -24.062 1 60.91 180 LYS B CA 1
ATOM 2664 C C . LYS B 1 180 ? 6.039 -32.875 -25.203 1 60.91 180 LYS B C 1
ATOM 2666 O O . LYS B 1 180 ? 7.043 -32.156 -25.094 1 60.91 180 LYS B O 1
#

Secondary structure (DSSP, 8-state):
--------------------------TTTHHHHHHHHTTSS-HHHHHHHHTTSGGGGG--SHHHHHHHHHHHHHHHHHHHHHHHHHHHHHTTTSHHHHHHHHHHHHHHHHHHIIIIIIHHHHHTT-HHHHHHHHHHHTTHHHHHHHHHHTTHHHHHHHHHHHHHHHHHHHHHHHHTTTT-/--------------------------TTTHHHHHHHHTTSS-HHHHHHHHTTSGGGGG--SHHHHHHHHHHHHHHHHHHHHHHHHHHHHHTTTSHHHHHHHHHHHHHHHHHHIIIIIIHHHHHTT-HHHHHHHHHHHTTHHHHHHHHHHTTHHHHHHHHHHHHHHHHHHHHHHHHTTTT-

Foldseek 3Di:
DPPPPPPPPPPPPPVPPPPPPCPVLDPPLVVVLQVLLVPDPDSVVSVVLLVVDPCSSVDDDPLSSVVSSLVSLLVVLVVVLVVLVVVLVVQPPDLLNVLSVQLSVLSVVLNCLSVPVLVVCSVVPVNVRNVVSNVVNVCSVVRSVVSCVVCVVPNVVVVVVVVCVVVVVVVVVVVVVVVD/DCPDPPPPPPPPPPVPPPPPPCPVLPPPLVVVLQVLLVPDPDSVVSVVQLVVDPCSSVDDDPLSSVVSSLVSLLVVLVVVLVVLVVVLVVQPPHLLNVLSVQLSVLSVVLNCLSVPVLVVCSVVPVNVRNVVSNVVNVCSVVSSVVSCVVCVVPNVVVVVVVVCVVVVVVVVVVVVVVVD

Solvent-accessible surface area (backbone atoms only — not comparable to full-atom values): 18481 Å² total; per-residue (Å²): 135,85,74,78,77,77,76,78,67,52,40,38,77,74,77,68,75,72,76,75,67,85,60,83,69,64,81,64,33,56,53,55,50,54,66,56,23,62,74,43,97,47,35,67,58,38,50,56,57,42,64,75,39,76,66,47,44,72,36,86,46,68,65,46,46,20,51,50,29,44,47,51,32,30,51,51,33,45,52,51,24,52,54,32,46,54,52,16,62,77,28,58,92,39,74,51,12,53,30,29,46,55,26,25,50,37,24,45,51,27,26,49,36,38,65,46,53,20,43,50,28,45,75,73,66,37,26,67,61,16,23,51,42,28,53,60,36,24,46,26,32,51,55,26,38,58,44,36,60,75,42,42,82,47,39,52,48,45,52,22,46,51,37,35,51,33,19,45,44,18,22,49,41,28,48,64,54,57,86,103,138,82,77,79,76,78,76,79,74,65,39,19,75,72,76,69,75,71,75,74,67,86,59,82,69,62,81,66,35,57,54,52,51,53,65,57,23,62,74,44,97,46,36,67,59,36,51,56,56,41,62,75,38,76,66,47,46,72,36,86,46,66,67,48,46,20,51,50,29,44,48,51,32,27,52,51,33,45,52,50,26,52,54,34,47,53,52,16,61,77,27,58,94,38,74,49,11,51,32,28,46,54,25,26,50,36,24,45,51,27,27,49,36,38,64,45,54,19,43,51,28,45,75,72,65,38,26,67,62,15,23,52,42,30,53,61,36,25,46,24,32,53,55,26,39,60,44,35,61,76,43,43,82,46,39,52,50,44,53,23,45,50,38,36,51,33,19,46,44,17,22,49,42,27,48,63,55,56,84,101

Nearest PDB structures (foldseek):
  1xg2-assembly1_B  TM=8.003E-01  e=6.535E-04  Actinidia chinensis
  2cj7-assembly1_A  TM=8.520E-01  e=1.031E-02  Nicotiana tabacum
  2cj5-assembly1_A  TM=8.383E-01  e=3.614E-02  Nicotiana tabacum
  8buy-assembly1_B  TM=3.744E-01  e=9.948E+00  Homo sapiens
  7sqc-assembly1_1X  TM=2.316E-01  e=6.660E+00  Chlamydomonas reinhardtii

Organism: Triticum turgidum subsp. durum (NCBI:txid4567)

Radius of gyration: 24.89 Å; Cα contacts (8 Å, |Δi|>4): 477; chains: 2; bounding box: 42×71×67 Å

InterPro domains:
  IPR006501 Pectinesterase inhibitor domain [PF04043] (32-170)
  IPR006501 Pectinesterase inhibitor domain [SM00856] (28-173)
  IPR006501 Pectinesterase inhibitor domain [TIGR01614] (13-172)
  IPR034086 Pectinesterase inhibitor, plant [cd15797] (29-154)
  IPR035513 Invertase/pectin methylesterase inhibitor domain superfamily [G3DSA:1.20.140.40] (28-178)
  IPR035513 Invertase/pectin methylesterase inhibitor domain superfamily [SSF101148] (32-177)

pLDDT: mean 77.23, std 22.96, range [18.47, 97.62]

Sequence (360 aa):
MAGTATTSTATVLVILVILSCGLPAGHANAVFISPTCKKTKNAALCKQVLRLDQGSVKASTVHDLASIALGIATSFTTFQANNIRVGARFNQGTPVGDALSGCLRAYSDAEDDLRYKAKRSFDRGDYAGASKIVMGAKAAGYVCDNTLKRIKKDFHAEVDRHMKERCGVAAELIGLLIHKMAGTATTSTATVLVILVILSCGLPAGHANAVFISPTCKKTKNAALCKQVLRLDQGSVKASTVHDLASIALGIATSFTTFQANNIRVGARFNQGTPVGDALSGCLRAYSDAEDDLRYKAKRSFDRGDYAGASKIVMGAKAAGYVCDNTLKRIKKDFHAEVDRHMKERCGVAAELIGLLIHK